Protein AF-Q1CNZ6-F1 (afdb_monomer_lite)

Structure (mmCIF, N/CA/C/O backbone):
data_AF-Q1CNZ6-F1
#
_entry.id   AF-Q1CNZ6-F1
#
loop_
_atom_site.group_PDB
_atom_site.id
_atom_site.type_symbol
_atom_site.label_atom_id
_atom_site.label_alt_id
_atom_site.label_comp_id
_atom_site.label_asym_id
_atom_site.label_entity_id
_atom_site.label_seq_id
_atom_site.pdbx_PDB_ins_code
_atom_site.Cartn_x
_atom_site.Cartn_y
_atom_site.Cartn_z
_atom_site.occupancy
_atom_site.B_iso_or_equiv
_atom_site.auth_seq_id
_atom_site.auth_comp_id
_atom_site.auth_asym_id
_atom_site.auth_atom_id
_atom_site.pdbx_PDB_model_num
ATOM 1 N N . MET A 1 1 ? -67.839 -29.721 41.837 1.00 49.66 1 MET A N 1
ATOM 2 C CA . MET A 1 1 ? -66.401 -29.603 42.187 1.00 49.66 1 MET A CA 1
ATOM 3 C C . MET A 1 1 ? -65.471 -29.417 40.981 1.00 49.66 1 MET A C 1
ATOM 5 O O . MET A 1 1 ? -64.631 -28.532 41.047 1.00 49.66 1 MET A O 1
ATOM 9 N N . ARG A 1 2 ? -65.653 -30.124 39.849 1.00 49.12 2 ARG A N 1
ATOM 10 C CA . ARG A 1 2 ? -64.808 -29.970 38.636 1.00 49.12 2 ARG A CA 1
ATOM 11 C C . ARG A 1 2 ? -64.650 -28.529 38.103 1.00 49.12 2 ARG A C 1
ATOM 13 O O . ARG A 1 2 ? -63.543 -28.135 37.763 1.00 49.12 2 A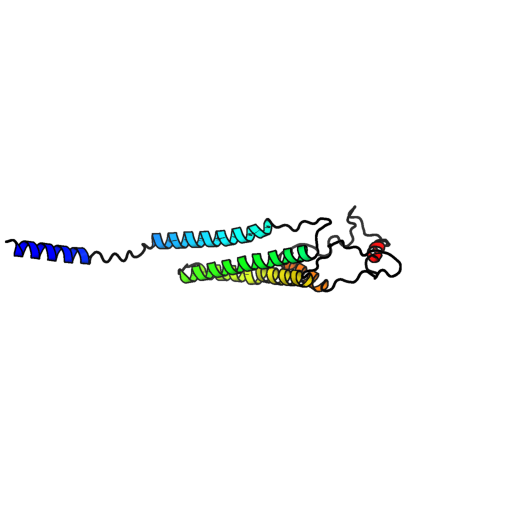RG A O 1
ATOM 20 N N . LYS A 1 3 ? -65.716 -27.715 38.097 1.00 49.66 3 LYS A N 1
ATOM 21 C CA . LYS A 1 3 ? -65.667 -26.326 37.584 1.00 49.66 3 LYS A CA 1
ATOM 22 C C . LYS A 1 3 ? -64.838 -25.356 38.447 1.00 49.66 3 LYS A C 1
ATOM 24 O O . LYS A 1 3 ? -64.278 -24.413 37.908 1.00 49.66 3 LYS A O 1
ATOM 29 N N . ARG A 1 4 ? -64.726 -25.589 39.764 1.00 51.28 4 ARG A N 1
ATOM 30 C CA . ARG A 1 4 ? -63.928 -24.731 40.668 1.00 51.28 4 ARG A CA 1
ATOM 31 C C . ARG A 1 4 ? -62.441 -25.100 40.665 1.00 51.28 4 ARG A C 1
ATOM 33 O O . ARG A 1 4 ? -61.607 -24.212 40.754 1.00 51.28 4 ARG A O 1
ATOM 40 N N . ILE A 1 5 ? -62.120 -26.380 40.462 1.00 57.97 5 ILE A N 1
ATOM 41 C CA . ILE A 1 5 ? -60.737 -26.852 40.270 1.00 57.97 5 ILE A CA 1
ATOM 42 C C . ILE A 1 5 ? -60.172 -26.337 38.935 1.00 57.97 5 ILE A C 1
ATOM 44 O O . ILE A 1 5 ? -59.045 -25.859 38.893 1.00 57.97 5 ILE A O 1
ATOM 48 N N . SER A 1 6 ? -60.982 -26.332 37.868 1.00 54.94 6 SER A N 1
ATOM 49 C CA . SER A 1 6 ? -60.582 -25.788 36.559 1.00 54.94 6 SER A CA 1
ATOM 50 C C . SER A 1 6 ? -60.278 -24.286 36.593 1.00 54.94 6 SER A C 1
ATOM 52 O O . SER A 1 6 ? -59.380 -23.836 35.889 1.00 54.94 6 SER A O 1
ATOM 54 N N . ALA A 1 7 ? -61.009 -23.517 37.407 1.00 56.69 7 ALA A N 1
ATOM 55 C CA . ALA A 1 7 ? -60.776 -22.084 37.562 1.00 56.69 7 ALA A CA 1
ATOM 56 C C . ALA A 1 7 ? -59.478 -21.805 38.336 1.00 56.69 7 ALA A C 1
ATOM 58 O O . ALA A 1 7 ? -58.677 -21.000 37.889 1.00 56.69 7 ALA A O 1
ATOM 59 N N . ILE A 1 8 ? -59.219 -22.528 39.432 1.00 59.69 8 ILE A N 1
ATOM 60 C CA . ILE A 1 8 ? -57.999 -22.358 40.242 1.00 59.69 8 ILE A CA 1
ATOM 61 C C . ILE A 1 8 ? -56.735 -22.722 39.443 1.00 59.69 8 ILE A C 1
ATOM 63 O O . ILE A 1 8 ? -55.728 -22.027 39.544 1.00 59.69 8 ILE A O 1
ATOM 67 N N . ILE A 1 9 ? -56.795 -23.763 38.603 1.00 58.44 9 ILE A N 1
ATOM 68 C CA . ILE A 1 9 ? -55.666 -24.167 37.750 1.00 58.44 9 ILE A CA 1
ATOM 69 C C . ILE A 1 9 ? -55.407 -23.137 36.637 1.00 58.44 9 ILE A C 1
ATOM 71 O O . ILE A 1 9 ? -54.250 -22.834 36.356 1.00 58.44 9 ILE A O 1
ATOM 75 N N . MET A 1 10 ? -56.448 -22.537 36.046 1.00 58.47 10 MET A N 1
ATOM 76 C CA . MET A 1 10 ? -56.261 -21.479 35.043 1.00 58.47 10 MET A CA 1
ATOM 77 C C . MET A 1 10 ? -55.719 -20.174 35.638 1.00 58.47 10 MET A C 1
ATOM 79 O O . MET A 1 10 ? -54.863 -19.543 35.019 1.00 58.47 10 MET A O 1
ATOM 83 N N . THR A 1 11 ? -56.137 -19.790 36.848 1.00 56.75 11 THR A N 1
ATOM 84 C CA . THR A 1 11 ? -55.584 -18.604 37.520 1.00 56.75 11 THR A CA 1
ATOM 85 C C . THR A 1 11 ? -54.121 -18.816 37.925 1.00 56.75 11 THR A C 1
ATOM 87 O O . THR A 1 11 ? -53.316 -17.899 37.798 1.00 56.75 11 THR A O 1
ATOM 90 N N . LEU A 1 12 ? -53.743 -20.032 38.340 1.00 52.66 12 LEU A N 1
ATOM 91 C CA . LEU A 1 12 ? -52.356 -20.370 38.681 1.00 52.66 12 LEU A CA 1
ATOM 92 C C . LEU A 1 12 ? -51.434 -20.369 37.446 1.00 52.66 12 LEU A C 1
ATOM 94 O O . LEU A 1 12 ? -50.304 -19.895 37.528 1.00 52.66 12 LEU A O 1
ATOM 98 N N . PHE A 1 13 ? -51.927 -20.817 36.285 1.00 54.47 13 PHE A N 1
ATOM 99 C CA . PHE A 1 13 ? -51.174 -20.749 35.027 1.00 54.47 13 PHE A CA 1
ATOM 100 C C . PHE A 1 13 ? -51.002 -19.313 34.510 1.00 54.47 13 PHE A C 1
ATOM 102 O O . PHE A 1 13 ? -49.928 -18.980 34.019 1.00 54.47 13 PHE A O 1
ATOM 109 N N . MET A 1 14 ? -51.995 -18.430 34.665 1.00 55.53 14 MET A N 1
ATOM 110 C CA . MET A 1 14 ? -51.839 -17.025 34.254 1.00 55.53 14 MET A CA 1
ATOM 111 C C . MET A 1 14 ? -50.875 -16.229 35.148 1.00 55.53 14 MET A C 1
ATOM 113 O O . MET A 1 14 ? -50.162 -15.365 34.644 1.00 55.53 14 MET A O 1
ATOM 117 N N . VAL A 1 15 ? -50.782 -16.548 36.444 1.00 53.78 15 VAL A N 1
ATOM 118 C CA . VAL A 1 15 ? -49.811 -15.912 37.358 1.00 53.78 15 VAL A CA 1
ATOM 119 C C . VAL A 1 15 ? -48.375 -16.377 37.074 1.00 53.78 15 VAL A C 1
ATOM 121 O O . VAL A 1 15 ? -47.449 -15.575 37.164 1.00 53.78 15 VAL A O 1
ATOM 124 N N . LEU A 1 16 ? -48.177 -17.631 36.650 1.00 50.53 16 LEU A N 1
ATOM 125 C CA . LEU A 1 16 ? -46.853 -18.159 36.289 1.00 50.53 16 LEU A CA 1
ATOM 126 C C . LEU A 1 16 ? -46.341 -17.654 34.928 1.00 50.53 16 LEU A C 1
ATOM 128 O O . LEU A 1 16 ? -45.135 -17.508 34.747 1.00 50.53 16 LEU A O 1
ATOM 132 N N . VAL A 1 17 ? -47.233 -17.320 33.989 1.00 51.41 17 VAL A N 1
ATOM 133 C CA . VAL A 1 17 ? -46.848 -16.719 32.695 1.00 51.41 17 VAL A CA 1
ATOM 134 C C . VAL A 1 17 ? -46.486 -15.232 32.840 1.00 51.41 17 VAL A C 1
ATOM 136 O O . VAL A 1 17 ? -45.753 -14.696 32.012 1.00 51.41 17 VAL A O 1
ATOM 139 N N . SER A 1 18 ? -46.891 -14.575 33.933 1.00 46.00 18 SER A N 1
ATOM 140 C CA . SER A 1 18 ? -46.582 -13.159 34.180 1.00 46.00 18 SER A CA 1
ATOM 141 C C . SER A 1 18 ? -45.165 -12.892 34.719 1.00 46.00 18 SER A C 1
ATOM 143 O O . SER A 1 18 ? -44.785 -11.730 34.831 1.00 46.00 18 SER A O 1
ATOM 145 N N . CYS A 1 19 ? -44.373 -13.936 35.003 1.00 47.78 19 CYS A N 1
ATOM 146 C CA . CYS A 1 19 ? -42.923 -13.836 35.242 1.00 47.78 19 CYS A CA 1
ATOM 147 C C . CYS A 1 19 ? -42.080 -14.376 34.074 1.00 47.78 19 CYS A C 1
ATOM 149 O O . CYS A 1 19 ? -40.856 -14.386 34.164 1.00 47.78 19 CYS A O 1
ATOM 151 N N . ASN A 1 20 ? -42.704 -14.814 32.974 1.00 45.56 20 ASN A N 1
ATOM 152 C CA . ASN A 1 20 ? -41.996 -15.324 31.799 1.00 45.56 20 ASN A CA 1
ATOM 153 C C . ASN A 1 20 ? -42.018 -14.332 30.629 1.00 45.56 20 ASN A C 1
ATOM 155 O O . ASN A 1 20 ? -42.083 -14.727 29.464 1.00 45.56 20 ASN A O 1
ATOM 159 N N . SER A 1 21 ? -41.889 -13.035 30.921 1.00 49.19 21 SER A N 1
ATOM 160 C CA . SER A 1 21 ? -41.330 -12.077 29.966 1.00 49.19 21 SER A CA 1
ATOM 161 C C . SER A 1 21 ? -39.849 -12.411 29.753 1.00 49.19 21 SER A C 1
ATOM 163 O O . SER A 1 21 ? -38.960 -11.670 30.159 1.00 49.19 21 SER A O 1
ATOM 165 N N . GLY A 1 22 ? -39.591 -13.564 29.133 1.00 44.75 22 GLY A N 1
ATOM 166 C CA . GLY A 1 22 ? -38.293 -14.048 28.679 1.00 44.75 22 GLY A CA 1
ATOM 167 C C . GLY A 1 22 ? -37.789 -13.261 27.473 1.00 44.75 22 GLY A C 1
ATOM 168 O O . GLY A 1 22 ? -37.268 -13.840 26.525 1.00 44.75 22 GLY A O 1
ATOM 169 N N . GLY A 1 23 ? -37.922 -11.934 27.509 1.00 44.94 23 GLY A N 1
ATOM 170 C CA . GLY A 1 23 ? -36.911 -11.095 26.899 1.00 44.94 23 GLY A CA 1
ATOM 171 C C . GLY A 1 23 ? -35.672 -11.302 27.750 1.00 44.94 23 GLY A C 1
ATOM 172 O O . GLY A 1 23 ? -35.524 -10.657 28.783 1.00 44.94 23 GLY A O 1
ATOM 173 N N . VAL A 1 24 ? -34.850 -12.286 27.383 1.00 55.62 24 VAL A N 1
ATOM 174 C CA . VAL A 1 24 ? -33.539 -12.485 27.993 1.00 55.62 24 VAL A CA 1
ATOM 175 C C . VAL A 1 24 ? -32.753 -11.226 27.653 1.00 55.62 24 VAL A C 1
ATOM 177 O O . VAL A 1 24 ? -32.177 -11.115 26.575 1.00 55.62 24 VAL A O 1
ATOM 180 N N . ALA A 1 25 ? -32.822 -10.224 28.528 1.00 59.97 25 ALA A N 1
ATOM 181 C CA . ALA A 1 25 ? -31.863 -9.143 28.518 1.00 59.97 25 ALA A CA 1
ATOM 182 C C . ALA A 1 25 ? -30.506 -9.831 28.645 1.00 59.97 25 ALA A C 1
ATOM 184 O O . ALA A 1 25 ? -30.280 -10.554 29.618 1.00 59.97 25 ALA A O 1
ATOM 185 N N . GLU A 1 26 ? -29.668 -9.708 27.615 1.00 64.75 26 GLU A N 1
ATOM 186 C CA . GLU A 1 26 ? -28.312 -10.239 27.675 1.00 64.75 26 GLU A CA 1
ATOM 187 C C . GLU A 1 26 ? -27.666 -9.728 28.954 1.00 64.75 26 GLU A C 1
ATOM 189 O O . GLU A 1 26 ? -27.608 -8.518 29.194 1.00 64.75 26 GLU A O 1
ATOM 194 N N . ASP A 1 27 ? -27.223 -10.664 29.788 1.00 81.44 27 ASP A N 1
ATOM 195 C CA . ASP A 1 27 ? -26.518 -10.320 31.006 1.00 81.44 27 ASP A CA 1
ATOM 196 C C . ASP A 1 27 ? -25.302 -9.444 30.631 1.00 81.44 27 ASP A C 1
ATOM 198 O O . ASP A 1 27 ? -24.598 -9.772 29.663 1.00 81.44 27 ASP A O 1
ATOM 202 N N . PRO A 1 28 ? -25.042 -8.335 31.345 1.00 80.88 28 PRO A N 1
ATOM 203 C CA . PRO A 1 28 ? -23.962 -7.408 31.018 1.00 80.88 28 PRO A CA 1
ATOM 204 C C . PRO A 1 28 ? -22.593 -8.073 30.825 1.00 80.88 28 PRO A C 1
ATOM 206 O O . PRO A 1 28 ? -21.815 -7.617 29.986 1.00 80.88 28 PRO A O 1
ATOM 209 N N . GLN A 1 29 ? -22.305 -9.167 31.539 1.00 82.38 29 GLN A N 1
ATOM 210 C CA . GLN A 1 29 ? -21.066 -9.927 31.385 1.00 82.38 29 GLN A CA 1
ATOM 211 C C . GLN A 1 29 ? -21.030 -10.661 30.040 1.00 82.38 29 GLN A C 1
ATOM 213 O O . GLN A 1 29 ? -20.014 -10.636 29.349 1.00 82.38 29 GLN A O 1
ATOM 218 N N . SER A 1 30 ? -22.144 -11.274 29.631 1.00 84.00 30 SER A N 1
ATOM 219 C CA . SER A 1 30 ? -22.257 -11.937 28.325 1.00 84.00 30 SER A CA 1
ATOM 220 C C . SER A 1 30 ? -22.130 -10.952 27.157 1.00 84.00 30 SER A C 1
ATOM 222 O O . SER A 1 30 ? -21.444 -11.248 26.179 1.00 84.00 30 SER A O 1
ATOM 224 N N . LYS A 1 31 ? -22.709 -9.752 27.292 1.00 83.19 31 LYS A N 1
ATOM 225 C CA . LYS A 1 31 ? -22.588 -8.669 26.309 1.00 83.19 31 LYS A CA 1
ATOM 226 C C . LYS A 1 31 ? -21.150 -8.151 26.216 1.00 83.19 31 LYS A C 1
ATOM 228 O O . LYS A 1 31 ? -20.625 -8.007 25.118 1.00 83.19 31 LYS A O 1
ATOM 233 N N . PHE A 1 32 ? -20.492 -7.938 27.357 1.00 84.06 32 PHE A N 1
ATOM 234 C CA . PHE A 1 32 ? -19.084 -7.537 27.404 1.00 84.06 32 PHE A CA 1
ATOM 235 C C . PHE A 1 32 ? -18.163 -8.571 26.743 1.00 84.06 32 PHE A C 1
ATOM 237 O O . PHE A 1 32 ? -17.302 -8.205 25.946 1.00 84.06 32 PHE A O 1
ATOM 244 N N . LEU A 1 33 ? -18.355 -9.862 27.035 1.00 86.56 33 LEU A N 1
ATOM 245 C CA . LEU A 1 33 ? -17.557 -10.936 26.439 1.00 86.56 33 LEU A CA 1
ATOM 246 C C . LEU A 1 33 ? -17.738 -11.012 24.920 1.00 86.56 33 LEU A C 1
ATOM 248 O O . LEU A 1 33 ? -16.751 -11.196 24.215 1.00 86.56 33 LEU A O 1
ATOM 252 N N . LYS A 1 34 ? -18.963 -10.826 24.412 1.00 87.31 34 LYS A N 1
ATOM 253 C CA . LYS A 1 34 ? -19.224 -10.755 22.966 1.00 87.31 34 LYS A CA 1
ATOM 254 C C . LYS A 1 34 ? -18.494 -9.582 22.317 1.00 87.31 34 LYS A C 1
ATOM 256 O O . LYS A 1 34 ? -17.702 -9.819 21.415 1.00 87.31 34 LYS A O 1
ATOM 261 N N . SER A 1 35 ? -18.642 -8.368 22.853 1.00 85.69 35 SER A N 1
ATOM 262 C CA . SER A 1 35 ? -17.909 -7.188 22.369 1.00 85.69 35 SER A CA 1
ATOM 263 C C . SER A 1 35 ? -16.387 -7.380 22.391 1.00 85.69 35 SER A C 1
ATOM 265 O O . SER A 1 35 ? -15.689 -6.940 21.482 1.00 85.69 35 SER A O 1
ATOM 267 N N . ALA A 1 36 ? -15.844 -8.054 23.410 1.00 86.31 36 ALA A N 1
ATOM 268 C CA . ALA A 1 36 ? -14.414 -8.350 23.480 1.00 86.31 36 ALA A CA 1
ATOM 269 C C . ALA A 1 36 ? -13.966 -9.373 22.419 1.00 86.31 36 ALA A C 1
ATOM 271 O O . ALA A 1 36 ? -12.897 -9.212 21.832 1.00 86.31 36 ALA A O 1
ATOM 272 N N . ILE A 1 37 ? -14.774 -10.408 22.168 1.00 89.19 37 ILE A N 1
ATOM 273 C CA . ILE A 1 37 ? -14.519 -11.410 21.123 1.00 89.19 37 ILE A CA 1
ATOM 274 C C . ILE A 1 37 ? -14.587 -10.764 19.738 1.00 89.19 37 ILE A C 1
ATOM 276 O O . ILE A 1 37 ? -13.682 -10.971 18.933 1.00 89.19 37 ILE A O 1
ATOM 280 N N . ASP A 1 38 ? -15.615 -9.959 19.476 1.00 89.38 38 ASP A N 1
ATOM 281 C CA . ASP A 1 38 ? -15.813 -9.289 18.190 1.00 89.38 38 ASP A CA 1
ATOM 282 C C . ASP A 1 38 ? -14.665 -8.313 17.900 1.00 89.38 38 ASP A C 1
ATOM 284 O O . ASP A 1 38 ? -14.039 -8.397 16.844 1.00 89.38 38 ASP A O 1
ATOM 288 N N . LEU A 1 39 ? -14.275 -7.494 18.885 1.00 89.56 39 LEU A N 1
ATOM 289 C CA . LEU A 1 39 ? -13.114 -6.609 18.766 1.00 89.56 39 LEU A CA 1
ATOM 290 C C . LEU A 1 39 ? -11.805 -7.383 18.533 1.00 89.56 39 LEU A C 1
ATOM 292 O O . LEU A 1 39 ? -10.966 -6.963 17.735 1.00 89.56 39 LEU A O 1
ATOM 296 N N . GLY A 1 40 ? -11.619 -8.515 19.220 1.00 87.94 40 GLY A N 1
ATOM 297 C CA . GLY A 1 40 ? -10.461 -9.388 19.024 1.00 87.94 40 GLY A CA 1
ATOM 298 C C . GLY A 1 40 ? -10.403 -9.981 17.614 1.00 87.94 40 GLY A C 1
ATOM 299 O O . GLY A 1 40 ? -9.337 -10.001 16.995 1.00 87.94 40 GLY A O 1
ATOM 300 N N . ASN A 1 41 ? -11.550 -10.405 17.081 1.00 89.88 41 ASN A N 1
ATOM 301 C CA . ASN A 1 41 ? -11.672 -10.916 15.718 1.00 89.88 41 ASN A CA 1
ATOM 302 C C . ASN A 1 41 ? -11.395 -9.824 14.680 1.00 89.88 41 ASN A C 1
ATOM 304 O O . ASN A 1 41 ? -10.645 -10.058 13.732 1.00 89.88 41 ASN A O 1
ATOM 308 N N . ASP A 1 42 ? -11.938 -8.620 14.865 1.00 89.00 42 ASP A N 1
ATOM 309 C CA . ASP A 1 42 ? -11.687 -7.501 13.958 1.00 89.00 42 ASP A CA 1
ATOM 310 C C . ASP A 1 42 ? -10.210 -7.094 13.948 1.00 89.00 42 ASP A C 1
ATOM 312 O O . ASP A 1 42 ? -9.627 -6.886 12.881 1.00 89.00 42 ASP A O 1
ATOM 316 N N . PHE A 1 43 ? -9.564 -7.056 15.115 1.00 88.25 43 PHE A N 1
ATOM 317 C CA . PHE A 1 43 ? -8.129 -6.797 15.201 1.00 88.25 43 PHE A CA 1
ATOM 318 C C . PHE A 1 43 ? -7.299 -7.881 14.493 1.00 88.25 43 PHE A C 1
ATOM 320 O O . PHE A 1 43 ? -6.371 -7.568 13.744 1.00 88.25 43 PHE A O 1
ATOM 327 N N . LEU A 1 44 ? -7.650 -9.158 14.663 1.00 91.12 44 LEU A N 1
ATOM 328 C CA . LEU A 1 44 ? -6.993 -10.259 13.955 1.00 91.12 44 LEU A CA 1
ATOM 329 C C . LEU A 1 44 ? -7.178 -10.141 12.434 1.00 91.12 44 LEU A C 1
ATOM 331 O O . LEU A 1 44 ? -6.235 -10.373 11.675 1.00 91.12 44 LEU A O 1
ATOM 335 N N . ASN A 1 45 ? -8.355 -9.713 11.976 1.00 88.44 45 ASN A N 1
ATOM 336 C CA . ASN A 1 45 ? -8.643 -9.468 10.560 1.00 88.44 45 ASN A CA 1
ATOM 337 C C . ASN A 1 45 ? -7.821 -8.310 9.967 1.00 88.44 45 ASN A C 1
ATOM 339 O O . ASN A 1 45 ? -7.527 -8.317 8.768 1.00 88.44 45 ASN A O 1
ATOM 343 N N . VAL A 1 46 ? -7.451 -7.312 10.778 1.00 89.38 46 VAL A N 1
ATOM 344 C CA . VAL A 1 46 ? -6.496 -6.259 10.393 1.00 89.38 46 VAL A CA 1
ATOM 345 C C . VAL A 1 46 ? -5.090 -6.849 10.264 1.00 89.38 46 VAL A C 1
ATOM 347 O O . VAL A 1 46 ? -4.440 -6.663 9.237 1.00 89.38 46 VAL A O 1
ATOM 350 N N . PHE A 1 47 ? -4.634 -7.600 11.271 1.00 86.88 47 PHE A N 1
ATOM 351 C CA . PHE A 1 47 ? -3.273 -8.143 11.305 1.00 86.88 47 PHE A CA 1
ATOM 352 C C . PHE A 1 47 ? -3.009 -9.165 10.191 1.00 86.88 47 PHE A C 1
ATOM 354 O O . PHE A 1 47 ? -1.963 -9.131 9.550 1.00 86.88 47 PHE A O 1
ATOM 361 N N . THR A 1 48 ? -3.973 -10.045 9.920 1.00 86.88 48 THR A N 1
ATOM 362 C CA . THR A 1 48 ? -3.905 -11.013 8.811 1.00 86.88 48 THR A CA 1
ATOM 363 C C . THR A 1 48 ? -3.828 -10.313 7.455 1.00 86.88 48 THR A C 1
ATOM 365 O O . THR A 1 48 ? -2.948 -10.630 6.662 1.00 86.88 48 THR A O 1
ATOM 368 N N . SER A 1 49 ? -4.659 -9.288 7.232 1.00 81.81 49 SER A N 1
ATOM 369 C CA . SER A 1 49 ? -4.613 -8.454 6.020 1.00 81.81 49 SER A CA 1
ATOM 370 C C . SER A 1 49 ? -3.244 -7.819 5.800 1.00 81.81 49 SER A C 1
ATOM 372 O O . SER A 1 49 ? -2.755 -7.769 4.678 1.00 81.81 49 SER A O 1
ATOM 374 N N . PHE A 1 50 ? -2.632 -7.314 6.871 1.00 80.25 50 PHE A N 1
ATOM 375 C CA . PHE A 1 50 ? -1.308 -6.711 6.806 1.00 80.25 50 PHE A CA 1
ATOM 376 C C . PHE A 1 50 ? -0.217 -7.764 6.547 1.00 80.25 50 PHE A C 1
ATOM 378 O O . PHE A 1 50 ? 0.699 -7.532 5.758 1.00 80.25 50 PHE A O 1
ATOM 385 N N . GLY A 1 51 ? -0.336 -8.947 7.162 1.00 81.06 51 GLY A N 1
ATOM 386 C CA . GLY A 1 51 ? 0.574 -10.076 6.954 1.00 81.06 51 GLY A CA 1
ATOM 387 C C . GLY A 1 51 ? 0.635 -10.561 5.502 1.00 81.06 51 GLY A C 1
ATOM 388 O O . GLY A 1 51 ? 1.711 -10.931 5.028 1.00 81.06 51 GLY A O 1
ATOM 389 N N . ASP A 1 52 ? -0.474 -10.473 4.763 1.00 77.81 52 ASP A N 1
ATOM 390 C CA . ASP A 1 52 ? -0.515 -10.824 3.340 1.00 77.81 52 ASP A CA 1
ATOM 391 C C . ASP A 1 52 ? 0.441 -9.967 2.488 1.00 77.81 52 ASP A C 1
ATOM 393 O O . ASP A 1 52 ? 0.971 -10.472 1.499 1.00 77.81 52 ASP A O 1
ATOM 397 N N . ILE A 1 53 ? 0.736 -8.717 2.878 1.00 74.25 53 ILE A N 1
ATOM 398 C CA . ILE A 1 53 ? 1.725 -7.863 2.186 1.00 74.25 53 ILE A CA 1
ATOM 399 C C . ILE A 1 53 ? 3.138 -8.408 2.385 1.00 74.25 53 ILE A C 1
ATOM 401 O O . ILE A 1 53 ? 3.897 -8.525 1.429 1.00 74.25 53 ILE A O 1
ATOM 405 N N . VAL A 1 54 ? 3.490 -8.774 3.621 1.00 70.38 54 VAL A N 1
ATOM 406 C CA . VAL A 1 54 ? 4.845 -9.232 3.975 1.00 70.38 54 VAL A CA 1
ATOM 407 C C . VAL A 1 54 ? 5.211 -10.523 3.236 1.00 70.38 54 VAL A C 1
ATOM 409 O O . VAL A 1 54 ? 6.378 -10.754 2.931 1.00 70.38 54 VAL A O 1
ATOM 412 N N . SER A 1 55 ? 4.218 -11.352 2.905 1.00 72.06 55 SER A N 1
ATOM 413 C CA . SER A 1 55 ? 4.435 -12.575 2.122 1.00 72.06 55 SER A CA 1
ATOM 414 C C . SER A 1 55 ? 4.622 -12.336 0.617 1.00 72.06 55 SER A C 1
ATOM 416 O O . SER A 1 55 ? 5.176 -13.193 -0.073 1.00 72.06 55 SER A O 1
ATOM 418 N N . LYS A 1 56 ? 4.197 -11.180 0.096 1.00 74.44 56 LYS A N 1
ATOM 419 C CA . LYS A 1 56 ? 4.262 -10.835 -1.327 1.00 74.44 56 LYS A CA 1
ATOM 420 C C . LYS A 1 56 ? 5.476 -9.952 -1.587 1.00 74.44 56 LYS A C 1
ATOM 422 O O . LYS A 1 56 ? 5.363 -8.737 -1.675 1.00 74.44 56 LYS A O 1
ATOM 427 N N . VAL A 1 57 ? 6.649 -10.566 -1.715 1.00 79.81 57 VAL A N 1
ATOM 428 C CA . VAL A 1 57 ? 7.873 -9.866 -2.139 1.00 79.81 57 VAL A CA 1
ATOM 429 C C . VAL A 1 57 ? 7.946 -9.848 -3.665 1.00 79.81 57 VAL A C 1
ATOM 431 O O . VAL A 1 57 ? 7.757 -10.882 -4.306 1.00 79.81 57 VAL A O 1
ATOM 434 N N . LEU A 1 58 ? 8.249 -8.686 -4.251 1.00 81.19 58 LEU A N 1
ATOM 435 C CA . LEU A 1 58 ? 8.524 -8.579 -5.683 1.00 81.19 58 LEU A CA 1
ATOM 436 C C . LEU A 1 58 ? 9.823 -9.326 -6.020 1.00 81.19 58 LEU A C 1
ATOM 438 O O . LEU A 1 58 ? 10.916 -8.899 -5.649 1.00 81.19 58 LEU A O 1
ATOM 442 N N . GLY A 1 59 ? 9.694 -10.455 -6.714 1.00 82.88 59 GLY A N 1
ATOM 443 C CA . GLY A 1 59 ? 10.821 -11.220 -7.241 1.00 82.88 59 GLY A CA 1
ATOM 444 C C . GLY A 1 59 ? 11.184 -10.779 -8.657 1.00 82.88 59 GLY A C 1
ATOM 445 O O . GLY A 1 59 ? 10.304 -10.598 -9.497 1.00 82.88 59 GLY A O 1
ATOM 446 N N . PHE A 1 60 ? 12.482 -10.651 -8.938 1.00 87.62 60 PHE A N 1
ATOM 447 C CA . PHE A 1 60 ? 12.983 -10.347 -10.280 1.00 87.62 60 PHE A CA 1
ATOM 448 C C . PHE A 1 60 ? 13.548 -11.593 -10.968 1.00 87.62 60 PHE A C 1
ATOM 450 O O . PHE A 1 60 ? 14.262 -12.393 -10.363 1.00 87.62 60 PHE A O 1
ATOM 457 N N . SER A 1 61 ? 13.250 -11.722 -12.257 1.00 86.38 61 SER A N 1
ATOM 458 C CA . SER A 1 61 ? 13.786 -12.716 -13.187 1.00 86.38 61 SER A CA 1
ATOM 459 C C . SER A 1 61 ? 13.984 -12.074 -14.567 1.00 86.38 61 SER A C 1
ATOM 461 O O . SER A 1 61 ? 13.632 -10.911 -14.766 1.00 86.38 61 SER A O 1
ATOM 463 N N . THR A 1 62 ? 14.518 -12.822 -15.535 1.00 84.19 62 THR A N 1
ATOM 464 C CA . THR A 1 62 ? 14.653 -12.342 -16.925 1.00 84.19 62 THR A CA 1
ATOM 465 C C . THR A 1 62 ? 13.309 -12.069 -17.595 1.00 84.19 62 THR A C 1
ATOM 467 O O . THR A 1 62 ? 13.236 -11.236 -18.491 1.00 84.19 62 THR A O 1
ATOM 470 N N . GLU A 1 63 ? 12.248 -12.728 -17.128 1.00 87.12 63 GLU A N 1
ATOM 471 C CA . GLU A 1 63 ? 10.901 -12.631 -17.696 1.00 87.12 63 GLU A CA 1
ATOM 472 C C . GLU A 1 63 ? 10.032 -11.578 -16.998 1.00 87.12 63 GLU A C 1
ATOM 474 O O . GLU A 1 63 ? 8.887 -11.368 -17.397 1.00 87.12 63 GLU A O 1
ATOM 479 N N . THR A 1 64 ? 10.541 -10.931 -15.943 1.00 93.19 64 THR A N 1
ATOM 480 C CA . THR A 1 64 ? 9.755 -9.959 -15.177 1.00 93.19 64 THR A CA 1
ATOM 481 C C . THR A 1 64 ? 9.444 -8.739 -16.037 1.00 93.19 64 THR A C 1
ATOM 483 O O . THR A 1 64 ? 10.345 -8.069 -16.557 1.00 93.19 64 THR A O 1
ATOM 486 N N . LYS A 1 65 ? 8.153 -8.431 -16.151 1.00 93.69 65 LYS A N 1
ATOM 487 C CA . LYS A 1 65 ? 7.633 -7.307 -16.926 1.00 93.69 65 LYS A CA 1
ATOM 488 C C . LYS A 1 65 ? 7.557 -6.051 -16.077 1.00 93.69 65 LYS A C 1
ATOM 490 O O . LYS A 1 65 ? 7.437 -6.113 -14.854 1.00 93.69 65 LYS A O 1
ATOM 495 N N . LYS A 1 66 ? 7.549 -4.892 -16.731 1.00 92.25 66 LYS A N 1
ATOM 496 C CA . LYS A 1 66 ? 7.273 -3.613 -16.063 1.00 92.25 66 LYS A CA 1
ATOM 497 C C . LYS A 1 66 ? 5.900 -3.650 -15.380 1.00 92.25 66 LYS A C 1
ATOM 499 O O . LYS A 1 66 ? 5.805 -3.291 -14.213 1.00 92.25 66 LYS A O 1
ATOM 504 N N . SER A 1 67 ? 4.880 -4.204 -16.035 1.00 93.69 67 SER A N 1
ATOM 505 C CA . SER A 1 67 ? 3.533 -4.386 -15.478 1.00 93.69 67 SER A CA 1
ATOM 506 C C . SER A 1 67 ? 3.506 -5.198 -14.180 1.00 93.69 67 SER A C 1
ATOM 508 O O . SER A 1 67 ? 2.651 -4.951 -13.337 1.00 93.69 67 SER A O 1
ATOM 510 N N . ASP A 1 68 ? 4.439 -6.137 -13.979 1.00 94.12 68 ASP A N 1
ATOM 511 C CA . ASP A 1 68 ? 4.522 -6.906 -12.728 1.00 94.12 68 ASP A CA 1
ATOM 512 C C . ASP A 1 68 ? 4.950 -6.004 -11.556 1.00 94.12 68 ASP A C 1
ATOM 514 O O . ASP A 1 68 ? 4.470 -6.159 -10.432 1.00 94.12 68 ASP A O 1
ATOM 518 N N . VAL A 1 69 ? 5.800 -5.006 -11.825 1.00 93.44 69 VAL A N 1
ATOM 519 C CA . VAL A 1 69 ? 6.181 -3.966 -10.854 1.00 93.44 69 VAL A CA 1
ATOM 520 C C . VAL A 1 69 ? 4.997 -3.041 -10.564 1.00 93.44 69 VAL A C 1
ATOM 522 O O . VAL A 1 69 ? 4.733 -2.728 -9.404 1.00 93.44 69 VAL A O 1
ATOM 525 N N . GLY A 1 70 ? 4.245 -2.645 -11.595 1.00 94.44 70 GLY A N 1
ATOM 526 C CA . GLY A 1 70 ? 3.017 -1.859 -11.433 1.00 94.44 70 GLY A CA 1
ATOM 527 C C . GLY A 1 70 ? 1.978 -2.593 -10.579 1.00 94.44 70 GLY A C 1
ATOM 528 O O . GLY A 1 70 ? 1.454 -2.038 -9.612 1.00 94.44 70 GLY A O 1
ATOM 529 N N . ALA A 1 71 ? 1.754 -3.880 -10.859 1.00 93.69 71 ALA A N 1
ATOM 530 C CA . ALA A 1 71 ? 0.853 -4.746 -10.099 1.00 93.69 71 ALA A CA 1
ATOM 531 C C . ALA A 1 71 ? 1.295 -4.932 -8.638 1.00 93.69 71 ALA A C 1
ATOM 533 O O . ALA A 1 71 ? 0.454 -5.028 -7.740 1.00 93.69 71 ALA A O 1
ATOM 534 N N . TYR A 1 72 ? 2.604 -4.951 -8.376 1.00 93.44 72 TYR A N 1
ATOM 535 C CA . TYR A 1 72 ? 3.136 -4.989 -7.017 1.00 93.44 72 TYR A CA 1
ATOM 536 C C . TYR A 1 72 ? 2.765 -3.732 -6.221 1.00 93.44 72 TYR A C 1
ATOM 538 O O . TYR A 1 72 ? 2.200 -3.848 -5.132 1.00 93.44 72 TYR A O 1
ATOM 546 N N . PHE A 1 73 ? 2.995 -2.538 -6.776 1.00 94.81 73 PHE A N 1
ATOM 547 C CA . PHE A 1 73 ? 2.578 -1.295 -6.121 1.00 94.81 73 PHE A CA 1
ATOM 548 C C . PHE A 1 73 ? 1.057 -1.213 -5.962 1.00 94.81 73 PHE A C 1
ATOM 550 O O . PHE A 1 73 ? 0.580 -0.845 -4.890 1.00 94.81 73 PHE A O 1
ATOM 557 N N . LYS A 1 74 ? 0.286 -1.667 -6.957 1.00 95.00 74 LYS A N 1
ATOM 558 C CA . LYS A 1 74 ? -1.174 -1.747 -6.833 1.00 95.00 74 LYS A CA 1
ATOM 559 C C . LYS A 1 74 ? -1.609 -2.663 -5.685 1.00 95.00 74 LYS A C 1
ATOM 561 O O . LYS A 1 74 ? -2.478 -2.312 -4.896 1.00 95.00 74 LYS A O 1
ATOM 566 N N . THR A 1 75 ? -0.945 -3.808 -5.531 1.00 93.38 75 THR A N 1
ATOM 567 C CA . THR A 1 75 ? -1.200 -4.736 -4.420 1.00 93.38 75 THR A CA 1
ATOM 568 C C . THR A 1 75 ? -0.906 -4.094 -3.061 1.00 93.38 75 THR A C 1
ATOM 570 O O . THR A 1 75 ? -1.658 -4.315 -2.108 1.00 93.38 75 THR A O 1
ATOM 573 N N . ILE A 1 76 ? 0.160 -3.290 -2.957 1.00 92.62 76 ILE A N 1
ATOM 574 C CA . ILE A 1 76 ? 0.447 -2.500 -1.750 1.00 92.62 76 ILE A CA 1
ATOM 575 C C . ILE A 1 76 ? -0.699 -1.520 -1.484 1.00 92.62 76 ILE A C 1
ATOM 577 O O . ILE A 1 76 ? -1.240 -1.530 -0.378 1.00 92.62 76 ILE A O 1
ATOM 581 N N . GLN A 1 77 ? -1.099 -0.727 -2.486 1.00 94.94 77 GLN A N 1
ATOM 582 C CA . GLN A 1 77 ? -2.201 0.235 -2.375 1.00 94.94 77 GLN A CA 1
ATOM 583 C C . GLN A 1 77 ? -3.470 -0.444 -1.840 1.00 94.94 77 GLN A C 1
ATOM 585 O O . GLN A 1 77 ? -3.984 -0.053 -0.792 1.00 94.94 77 GLN A O 1
ATOM 590 N N . ASP A 1 78 ? -3.935 -1.498 -2.514 1.00 94.00 78 ASP A N 1
ATOM 591 C CA . ASP A 1 78 ? -5.193 -2.176 -2.193 1.00 94.00 78 ASP A CA 1
ATOM 592 C C . ASP A 1 78 ? -5.175 -2.776 -0.781 1.00 94.00 78 ASP A C 1
ATOM 594 O O . ASP A 1 78 ? -6.156 -2.705 -0.035 1.00 94.00 78 ASP A O 1
ATOM 598 N N . THR A 1 79 ? -4.041 -3.347 -0.371 1.00 91.81 79 THR A N 1
ATOM 599 C CA . THR A 1 79 ? -3.950 -4.006 0.936 1.00 91.81 79 THR A CA 1
ATOM 600 C C . THR A 1 79 ? -3.866 -2.999 2.085 1.00 91.81 79 THR A C 1
ATOM 602 O O . THR A 1 79 ? -4.478 -3.199 3.143 1.00 91.81 79 THR A O 1
ATOM 605 N N . ILE A 1 80 ? -3.145 -1.891 1.893 1.00 93.50 80 ILE A N 1
ATOM 606 C CA . ILE A 1 80 ? -3.072 -0.813 2.885 1.00 93.50 80 ILE A CA 1
ATOM 607 C C . ILE A 1 80 ? -4.415 -0.077 2.977 1.00 93.50 80 ILE A C 1
ATOM 609 O O . ILE A 1 80 ? -4.870 0.199 4.089 1.00 93.50 80 ILE A O 1
ATOM 613 N N . GLN A 1 81 ? -5.107 0.133 1.854 1.00 95.19 81 GLN A N 1
ATOM 614 C CA . GLN A 1 81 ? -6.476 0.653 1.837 1.00 95.19 81 GLN A CA 1
ATOM 615 C C . GLN A 1 81 ? -7.429 -0.264 2.621 1.00 95.19 81 GLN A C 1
ATOM 617 O O . GLN A 1 81 ? -8.130 0.196 3.521 1.00 95.19 81 GLN A O 1
ATOM 622 N N . GLY A 1 82 ? -7.381 -1.580 2.388 1.00 93.19 82 GLY A N 1
ATOM 623 C CA . GLY A 1 82 ? -8.181 -2.539 3.156 1.00 93.19 82 GLY A CA 1
ATOM 624 C C . GLY A 1 82 ? -7.873 -2.527 4.662 1.00 93.19 82 GLY A C 1
ATOM 625 O O . GLY A 1 82 ? -8.773 -2.694 5.487 1.00 93.19 82 GLY A O 1
ATOM 626 N N . THR A 1 83 ? -6.615 -2.288 5.041 1.00 92.94 83 THR A N 1
ATOM 627 C CA . THR A 1 83 ? -6.199 -2.120 6.445 1.00 92.94 83 THR A CA 1
ATOM 628 C C . THR A 1 83 ? -6.799 -0.846 7.048 1.00 92.94 83 THR A C 1
ATOM 630 O O . THR A 1 83 ? -7.384 -0.900 8.132 1.00 92.94 83 THR A O 1
ATOM 633 N N . LYS A 1 84 ? -6.712 0.283 6.333 1.00 94.69 84 LYS A N 1
ATOM 634 C CA . LYS A 1 84 ? -7.323 1.568 6.713 1.00 94.69 84 LYS A CA 1
ATOM 635 C C . LYS A 1 84 ? -8.830 1.427 6.935 1.00 94.69 84 LYS A C 1
ATOM 637 O O . LYS A 1 84 ? -9.341 1.857 7.970 1.00 94.69 84 LYS A O 1
ATOM 642 N N . ASP A 1 85 ? -9.534 0.777 6.014 1.00 95.62 85 ASP A N 1
ATOM 643 C CA . ASP A 1 85 ? -10.987 0.605 6.095 1.00 95.62 85 ASP A CA 1
ATOM 644 C C . ASP A 1 85 ? -11.399 -0.249 7.301 1.00 95.62 85 ASP A C 1
ATOM 646 O O . ASP A 1 85 ? -12.317 0.113 8.043 1.00 95.62 85 ASP A O 1
ATOM 650 N N . LYS A 1 86 ? -10.677 -1.345 7.565 1.00 94.44 86 LYS A N 1
ATOM 651 C CA . LYS A 1 86 ? -10.918 -2.199 8.740 1.00 94.44 86 LYS A CA 1
ATOM 652 C C . LYS A 1 86 ? -10.644 -1.468 10.059 1.00 94.44 86 LYS A C 1
ATOM 654 O O . LYS A 1 86 ? -11.420 -1.614 10.999 1.00 94.44 86 LYS A O 1
ATOM 659 N N . LEU A 1 87 ? -9.594 -0.648 10.135 1.00 95.69 87 LEU A N 1
ATOM 660 C CA . LEU A 1 87 ? -9.311 0.170 11.323 1.00 95.69 87 LEU A CA 1
ATOM 661 C C . LEU A 1 87 ? -10.419 1.202 11.588 1.00 95.69 87 LEU A C 1
ATOM 663 O O . LEU A 1 87 ? -10.867 1.347 12.726 1.00 95.69 87 LEU A O 1
ATOM 667 N N . ASN A 1 88 ? -10.913 1.878 10.546 1.00 96.25 88 ASN A N 1
ATOM 668 C CA . ASN A 1 88 ? -12.051 2.797 10.666 1.00 96.25 88 ASN A CA 1
ATOM 669 C C . ASN A 1 88 ? -13.336 2.077 11.100 1.00 96.25 88 ASN A C 1
ATOM 671 O O . ASN A 1 88 ? -14.118 2.611 11.896 1.00 96.25 88 ASN A O 1
ATOM 675 N N . LYS A 1 89 ? -13.541 0.847 10.618 1.00 95.12 89 LYS A N 1
ATOM 676 C CA . LYS A 1 89 ? -14.653 0.000 11.051 1.00 95.12 89 LYS A CA 1
ATOM 677 C C . LYS A 1 89 ? -14.562 -0.330 12.543 1.00 95.12 89 LYS A C 1
ATOM 679 O O . LYS A 1 89 ? -15.535 -0.082 13.248 1.00 95.12 89 LYS A O 1
ATOM 684 N N . ILE A 1 90 ? -13.398 -0.763 13.037 1.00 93.69 90 ILE A N 1
ATOM 685 C CA . ILE A 1 90 ? -13.174 -1.030 14.471 1.00 93.69 90 ILE A CA 1
ATOM 686 C C . ILE A 1 90 ? -13.565 0.180 15.323 1.00 93.69 90 ILE A C 1
ATOM 688 O O . ILE A 1 90 ? -14.307 0.048 16.293 1.00 93.69 90 ILE A O 1
ATOM 692 N N . VAL A 1 91 ? -13.109 1.380 14.950 1.00 95.75 91 VAL A N 1
ATOM 693 C CA . VAL A 1 91 ? -13.455 2.618 15.670 1.00 95.75 91 VAL A CA 1
ATOM 694 C C . VAL A 1 91 ? -14.966 2.858 15.670 1.00 95.75 91 VAL A C 1
ATOM 696 O O . VAL A 1 91 ? -15.544 3.212 16.701 1.00 95.75 91 VAL A O 1
ATOM 699 N N . THR A 1 92 ? -15.616 2.660 14.524 1.00 95.94 92 THR A N 1
ATOM 700 C CA . THR A 1 92 ? -17.069 2.821 14.381 1.00 95.94 92 THR A CA 1
ATOM 701 C C . THR A 1 92 ? -17.833 1.839 15.270 1.00 95.94 92 THR A C 1
ATOM 703 O O . THR A 1 92 ? -18.750 2.245 15.987 1.00 95.94 92 THR A O 1
ATOM 706 N N . ASP A 1 93 ? -17.427 0.571 15.282 1.00 92.44 93 ASP A N 1
ATOM 707 C CA . ASP A 1 93 ? -18.048 -0.475 16.092 1.00 92.44 93 ASP A CA 1
ATOM 708 C C . ASP A 1 93 ? -17.828 -0.243 17.594 1.00 92.44 93 ASP A C 1
ATOM 710 O O . ASP A 1 93 ? -18.781 -0.298 18.372 1.00 92.44 93 ASP A O 1
ATOM 714 N N . MET A 1 94 ? -16.628 0.181 18.002 1.00 92.69 94 MET A N 1
ATOM 715 C CA . MET A 1 94 ? -16.351 0.587 19.384 1.00 92.69 94 MET A CA 1
ATOM 716 C C . MET A 1 94 ? -17.264 1.725 19.858 1.00 92.69 94 MET A C 1
ATOM 718 O O . MET A 1 94 ? -17.765 1.683 20.984 1.00 92.69 94 MET A O 1
ATOM 722 N N . LYS A 1 95 ? -17.503 2.742 19.017 1.00 93.75 95 LYS A N 1
ATOM 723 C CA . LYS A 1 95 ? -18.428 3.843 19.338 1.00 93.75 95 LYS A CA 1
ATOM 724 C C . LYS A 1 95 ? -19.865 3.345 19.470 1.00 93.75 95 LYS A C 1
ATOM 726 O O . LYS A 1 95 ? -20.542 3.694 20.435 1.00 93.75 95 LYS A O 1
ATOM 731 N N . ARG A 1 96 ? -20.315 2.517 18.523 1.00 91.88 96 ARG A N 1
ATOM 732 C CA . ARG A 1 96 ? -21.658 1.913 18.508 1.00 91.88 96 ARG A CA 1
ATOM 733 C C . ARG A 1 96 ? -21.924 1.084 19.764 1.00 91.88 96 ARG A C 1
ATOM 735 O O . ARG A 1 96 ? -23.038 1.094 20.281 1.00 91.88 96 ARG A O 1
ATOM 742 N N . GLU A 1 97 ? -20.908 0.392 20.265 1.00 88.69 97 GLU A N 1
ATOM 743 C CA . GLU A 1 97 ? -21.007 -0.482 21.436 1.00 88.69 97 GLU A CA 1
ATOM 744 C C . GLU A 1 97 ? -20.780 0.242 22.770 1.00 88.69 97 GLU A C 1
ATOM 746 O O . GLU A 1 97 ? -20.907 -0.368 23.832 1.00 88.69 97 GLU A O 1
ATOM 751 N N . GLY A 1 98 ? -20.503 1.550 22.740 1.00 88.31 98 GLY A N 1
ATOM 752 C CA . GLY A 1 98 ? -20.279 2.349 23.944 1.00 88.31 98 GLY A CA 1
ATOM 753 C C . GLY A 1 98 ? -18.965 2.014 24.648 1.00 88.31 98 GLY A C 1
ATOM 754 O O . GLY A 1 98 ? -18.875 2.125 25.871 1.00 88.31 98 GLY A O 1
ATOM 755 N N . ASN A 1 99 ? -17.947 1.582 23.897 1.00 88.38 99 ASN A N 1
ATOM 756 C CA . ASN A 1 99 ? -16.643 1.262 24.457 1.00 88.38 99 ASN A CA 1
ATOM 757 C C . ASN A 1 99 ? -15.991 2.536 25.040 1.00 88.38 99 ASN A C 1
ATOM 759 O O . ASN A 1 99 ? -15.809 3.513 24.305 1.00 88.38 99 ASN A O 1
ATOM 763 N N . PRO A 1 100 ? -15.584 2.546 26.324 1.00 91.19 100 PRO A N 1
ATOM 764 C CA . PRO A 1 100 ? -15.024 3.736 26.971 1.00 91.19 100 PRO A CA 1
ATOM 765 C C . PRO A 1 100 ? -13.706 4.211 26.339 1.00 91.19 100 PRO A C 1
ATOM 767 O O . PRO A 1 100 ? -13.350 5.378 26.471 1.00 91.19 100 PRO A O 1
ATOM 770 N N . ASN A 1 101 ? -13.000 3.335 25.618 1.00 91.88 101 ASN A N 1
ATOM 771 C CA . ASN A 1 101 ? -11.740 3.655 24.951 1.00 91.88 101 ASN A CA 1
ATOM 772 C C . ASN A 1 101 ? -11.919 4.138 23.502 1.00 91.88 101 ASN A C 1
ATOM 774 O O . ASN A 1 101 ? -10.929 4.500 22.870 1.00 91.88 101 ASN A O 1
ATOM 778 N N . ALA A 1 102 ? -13.146 4.182 22.965 1.00 94.00 102 ALA A N 1
ATOM 779 C CA . ALA A 1 102 ? -13.393 4.481 21.551 1.00 94.00 102 ALA A CA 1
ATOM 780 C C . ALA A 1 102 ? -12.763 5.807 21.082 1.00 94.00 102 ALA A C 1
ATOM 782 O O . ALA A 1 102 ? -12.207 5.866 19.990 1.00 94.00 102 ALA A O 1
ATOM 783 N N . SER A 1 103 ? -12.794 6.854 21.914 1.00 95.56 103 SER A N 1
ATOM 784 C CA . SER A 1 103 ? -12.209 8.165 21.581 1.00 95.56 103 SER A CA 1
ATOM 785 C C . SER A 1 103 ? -10.675 8.140 21.521 1.00 95.56 103 SER A C 1
ATOM 787 O O . SER A 1 103 ? -10.070 8.725 20.617 1.00 95.56 103 SER A O 1
ATOM 789 N N . ALA A 1 104 ? -10.033 7.426 22.450 1.00 95.81 104 ALA A N 1
ATOM 790 C CA . ALA A 1 104 ? -8.583 7.256 22.438 1.00 95.81 104 ALA A CA 1
ATOM 791 C C . ALA A 1 104 ? -8.145 6.414 21.229 1.00 95.81 104 ALA A C 1
ATOM 793 O O . ALA A 1 104 ? -7.202 6.782 20.527 1.00 95.81 104 ALA A O 1
ATOM 794 N N . THR A 1 105 ? -8.872 5.329 20.940 1.00 94.81 105 THR A N 1
ATOM 795 C CA . THR A 1 105 ? -8.615 4.482 19.770 1.00 94.81 105 THR A CA 1
ATOM 796 C C . THR A 1 105 ? -8.815 5.243 18.466 1.00 94.81 105 THR A C 1
ATOM 798 O O . THR A 1 105 ? -7.958 5.159 17.595 1.00 94.81 105 THR A O 1
ATOM 801 N N . GLU A 1 106 ? -9.879 6.039 18.338 1.00 97.00 106 GLU A N 1
ATOM 802 C CA . GLU A 1 106 ? -10.093 6.912 17.179 1.00 97.00 106 GLU A CA 1
ATOM 803 C C . GLU A 1 106 ? -8.903 7.841 16.942 1.00 97.00 106 GLU A C 1
ATOM 805 O O . GLU A 1 106 ? -8.414 7.944 15.821 1.00 97.00 106 GLU A O 1
ATOM 810 N N . THR A 1 107 ? -8.407 8.485 17.998 1.00 98.12 107 THR A N 1
ATOM 811 C CA . THR A 1 107 ? -7.270 9.408 17.899 1.00 98.12 107 THR A CA 1
ATOM 812 C C . THR A 1 107 ? -6.012 8.688 17.413 1.00 98.12 107 THR A C 1
ATOM 814 O O . THR A 1 107 ? -5.312 9.189 16.531 1.00 98.12 107 THR A O 1
ATOM 817 N N . ALA A 1 108 ? -5.733 7.496 17.945 1.00 97.38 108 ALA A N 1
ATOM 818 C CA . ALA A 1 108 ? -4.590 6.689 17.530 1.00 97.38 108 ALA A CA 1
ATOM 819 C C . ALA A 1 108 ? -4.728 6.194 16.080 1.00 97.38 108 ALA A C 1
ATOM 821 O O . ALA A 1 108 ? -3.785 6.313 15.298 1.00 97.38 108 ALA A O 1
ATOM 822 N N . VAL A 1 109 ? -5.910 5.696 15.702 1.00 96.75 109 VAL A N 1
ATOM 823 C CA . VAL A 1 109 ? -6.211 5.220 14.344 1.00 96.75 109 VAL A CA 1
ATOM 824 C C . VAL A 1 109 ? -6.108 6.357 13.335 1.00 96.75 109 VAL A C 1
ATOM 826 O O . VAL A 1 109 ? -5.418 6.206 12.333 1.00 96.75 109 VAL A O 1
ATOM 829 N N . LYS A 1 110 ? -6.703 7.518 13.622 1.00 97.75 110 LYS A N 1
ATOM 830 C CA . LYS A 1 110 ? -6.596 8.707 12.770 1.00 97.75 110 LYS A CA 1
ATOM 831 C C . LYS A 1 110 ? -5.141 9.136 12.593 1.00 97.75 110 LYS A C 1
ATOM 833 O O . LYS A 1 110 ? -4.702 9.385 11.481 1.00 97.75 110 LYS A O 1
ATOM 838 N N . THR A 1 111 ? -4.371 9.156 13.681 1.00 97.25 111 THR A N 1
ATOM 839 C CA . THR A 1 111 ? -2.940 9.495 13.640 1.00 97.25 111 THR A CA 1
ATOM 840 C C . THR A 1 111 ? -2.149 8.528 12.757 1.00 97.25 111 THR A C 1
ATOM 842 O O . THR A 1 111 ? -1.278 8.969 12.009 1.00 97.25 111 THR A O 1
ATOM 845 N N . LEU A 1 112 ? -2.436 7.224 12.837 1.00 95.00 112 LEU A N 1
ATOM 846 C CA . LEU A 1 112 ? -1.807 6.200 12.002 1.00 95.00 112 LEU A CA 1
ATOM 847 C C . LEU A 1 112 ? -2.202 6.345 10.526 1.00 95.00 112 LEU A C 1
ATOM 849 O O . LEU A 1 112 ? -1.350 6.222 9.651 1.00 95.00 112 LEU A O 1
ATOM 853 N N . ILE A 1 113 ? -3.477 6.608 10.247 1.00 95.88 113 ILE A N 1
ATOM 854 C CA . ILE A 1 113 ? -3.983 6.791 8.885 1.00 95.88 113 ILE A CA 1
ATOM 855 C C . ILE A 1 113 ? -3.329 8.018 8.243 1.00 95.88 113 ILE A C 1
ATOM 857 O O . ILE A 1 113 ? -2.601 7.866 7.264 1.00 95.88 113 ILE A O 1
ATOM 861 N N . ASP A 1 114 ? -3.493 9.191 8.857 1.00 96.06 114 ASP A N 1
ATOM 862 C CA . ASP A 1 114 ? -3.085 10.472 8.274 1.00 96.06 114 ASP A CA 1
ATOM 863 C C . ASP A 1 114 ? -1.564 10.570 8.069 1.00 96.06 114 ASP A C 1
ATOM 865 O O . ASP A 1 114 ? -1.084 11.155 7.099 1.00 96.06 114 ASP A O 1
ATOM 869 N N . ASN A 1 115 ? -0.772 10.024 9.000 1.00 93.75 115 ASN A N 1
ATOM 870 C CA . ASN A 1 115 ? 0.683 10.184 8.958 1.00 93.75 115 ASN A CA 1
ATOM 871 C C . ASN A 1 115 ? 1.413 9.054 8.230 1.00 93.75 115 ASN A C 1
ATOM 873 O O . ASN A 1 115 ? 2.578 9.252 7.873 1.00 93.75 115 ASN A O 1
ATOM 877 N N . THR A 1 116 ? 0.761 7.905 8.030 1.00 94.06 116 THR A N 1
ATOM 878 C CA . THR A 1 116 ? 1.410 6.683 7.534 1.00 94.06 116 THR A CA 1
ATOM 879 C C . THR A 1 116 ? 0.619 6.043 6.400 1.00 94.06 116 THR A C 1
ATOM 881 O O . THR A 1 116 ? 1.132 5.974 5.287 1.00 94.06 116 THR A O 1
ATOM 884 N N . LEU A 1 117 ? -0.600 5.549 6.657 1.00 95.12 117 LEU A N 1
ATOM 885 C CA . LEU A 1 117 ? -1.306 4.714 5.674 1.00 95.12 117 LEU A CA 1
ATOM 886 C C . LEU A 1 117 ? -1.682 5.507 4.420 1.00 95.12 117 LEU A C 1
ATOM 888 O O . LEU A 1 117 ? -1.473 5.002 3.323 1.00 95.12 117 LEU A O 1
ATOM 892 N N . ASP A 1 118 ? -2.146 6.748 4.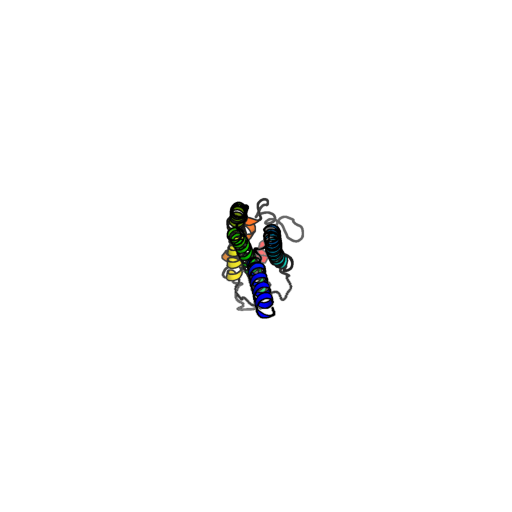574 1.00 96.94 118 ASP A N 1
ATOM 893 C CA . ASP A 1 118 ? -2.555 7.591 3.444 1.00 96.94 118 ASP A CA 1
ATOM 894 C C . ASP A 1 118 ? -1.382 7.900 2.517 1.00 96.94 118 ASP A C 1
ATOM 896 O O . ASP A 1 118 ? -1.484 7.716 1.310 1.00 96.94 118 ASP A O 1
ATOM 900 N N . LYS A 1 119 ? -0.216 8.221 3.079 1.00 95.94 119 LYS A N 1
ATOM 901 C CA . LYS A 1 119 ? 1.004 8.465 2.297 1.00 95.94 119 LYS A CA 1
ATOM 902 C C . LYS A 1 119 ? 1.491 7.223 1.553 1.00 95.94 119 LYS A C 1
ATOM 904 O O . LYS A 1 119 ? 1.981 7.328 0.432 1.00 95.94 119 LYS A O 1
ATOM 909 N N . ILE A 1 120 ? 1.371 6.043 2.170 1.00 95.06 120 ILE A N 1
ATOM 910 C CA . ILE A 1 120 ? 1.724 4.781 1.509 1.00 95.06 120 ILE A CA 1
ATOM 911 C C . ILE A 1 120 ? 0.743 4.489 0.369 1.00 95.06 120 ILE A C 1
ATOM 913 O O . ILE A 1 120 ? 1.186 4.080 -0.700 1.00 95.06 120 ILE A O 1
ATOM 917 N N . ILE A 1 121 ? -0.559 4.713 0.578 1.00 96.44 121 ILE A N 1
ATOM 918 C CA . ILE A 1 121 ? -1.597 4.543 -0.450 1.00 96.44 121 ILE A CA 1
ATOM 919 C C . ILE A 1 121 ? -1.320 5.476 -1.630 1.00 96.44 121 ILE A C 1
ATOM 921 O O . ILE A 1 121 ? -1.196 4.992 -2.751 1.00 96.44 121 ILE A O 1
ATOM 925 N N . GLU A 1 122 ? -1.145 6.773 -1.375 1.00 97.44 122 GLU A N 1
ATOM 926 C CA . GLU A 1 122 ? -0.871 7.788 -2.401 1.00 97.44 122 GLU A CA 1
ATOM 927 C C . GLU A 1 122 ? 0.420 7.488 -3.176 1.00 97.44 122 GLU A C 1
ATOM 929 O O . GLU A 1 122 ? 0.451 7.545 -4.408 1.00 97.44 122 GLU A O 1
ATOM 934 N N . GLY A 1 123 ? 1.497 7.129 -2.470 1.00 97.06 123 GLY A N 1
ATOM 935 C CA . GLY A 1 123 ? 2.774 6.802 -3.097 1.00 97.06 123 GLY A CA 1
ATOM 936 C C . GLY A 1 123 ? 2.715 5.528 -3.941 1.00 97.06 123 GLY A C 1
ATOM 937 O O . GLY A 1 123 ? 3.260 5.490 -5.046 1.00 97.06 123 GLY A O 1
ATOM 938 N N . ALA A 1 124 ? 2.023 4.494 -3.453 1.00 96.62 124 ALA A N 1
ATOM 939 C CA . ALA A 1 124 ? 1.848 3.236 -4.171 1.00 96.62 124 ALA A CA 1
ATOM 940 C C . ALA A 1 124 ? 0.941 3.400 -5.397 1.00 96.62 124 ALA A C 1
ATOM 942 O O . ALA A 1 124 ? 1.259 2.873 -6.461 1.00 96.62 124 ALA A O 1
ATOM 943 N N . GLU A 1 125 ? -0.138 4.174 -5.277 1.00 97.75 125 GLU A N 1
ATOM 944 C CA . GLU A 1 125 ? -1.006 4.540 -6.395 1.00 97.75 125 GLU A CA 1
ATOM 945 C C . GLU A 1 125 ? -0.207 5.269 -7.477 1.00 97.75 125 GLU A C 1
ATOM 947 O O . GLU A 1 125 ? -0.110 4.764 -8.596 1.00 97.75 125 GLU A O 1
ATOM 952 N N . THR A 1 126 ? 0.487 6.352 -7.110 1.00 97.69 126 THR A N 1
ATOM 953 C CA . THR A 1 126 ? 1.320 7.147 -8.029 1.00 97.69 126 THR A CA 1
ATOM 954 C C . THR A 1 126 ? 2.358 6.285 -8.756 1.00 97.69 126 THR A C 1
ATOM 956 O O . THR A 1 126 ? 2.531 6.403 -9.969 1.00 97.69 126 THR A O 1
ATOM 959 N N . ALA A 1 127 ? 3.044 5.390 -8.035 1.00 96.44 127 ALA A N 1
ATOM 960 C CA . ALA A 1 127 ? 4.025 4.480 -8.624 1.00 96.44 127 ALA A CA 1
ATOM 961 C C . ALA A 1 127 ? 3.377 3.455 -9.569 1.00 96.44 127 ALA A C 1
ATOM 963 O O . ALA A 1 127 ? 3.912 3.185 -10.644 1.00 96.44 127 ALA A O 1
ATOM 964 N N . SER A 1 128 ? 2.226 2.893 -9.186 1.00 96.19 128 SER A N 1
ATOM 965 C CA . SER A 1 128 ? 1.506 1.918 -10.009 1.00 96.19 128 SER A CA 1
ATOM 966 C C . SER A 1 128 ? 0.970 2.538 -11.301 1.00 96.19 128 SER A C 1
ATOM 968 O O . SER A 1 128 ? 1.135 1.952 -12.369 1.00 96.19 128 SER A O 1
ATOM 970 N N . GLU A 1 129 ? 0.412 3.749 -11.231 1.00 95.81 129 GLU A N 1
ATOM 971 C CA . GLU A 1 129 ? -0.117 4.482 -12.383 1.00 95.81 129 GLU A CA 1
ATOM 972 C C . GLU A 1 129 ? 0.993 4.936 -13.331 1.00 95.81 129 GLU A C 1
ATOM 974 O O . GLU A 1 129 ? 0.831 4.852 -14.546 1.00 95.81 129 GLU A O 1
ATOM 979 N N . ALA A 1 130 ? 2.141 5.358 -12.790 1.00 95.31 130 ALA A N 1
ATOM 980 C CA . ALA A 1 130 ? 3.306 5.728 -13.588 1.00 95.31 130 ALA A CA 1
ATOM 981 C C . ALA A 1 130 ? 3.830 4.568 -14.450 1.00 95.31 130 ALA A C 1
ATOM 983 O O . ALA A 1 130 ? 4.348 4.796 -15.540 1.00 95.31 130 ALA A O 1
ATOM 984 N N . ILE A 1 131 ? 3.709 3.330 -13.963 1.00 93.38 131 ILE A N 1
ATOM 985 C CA . ILE A 1 131 ? 4.126 2.125 -14.688 1.00 93.38 131 ILE A CA 1
ATOM 986 C C . ILE A 1 131 ? 3.025 1.640 -15.641 1.00 93.38 131 ILE A C 1
ATOM 988 O O . ILE A 1 131 ? 3.321 1.188 -16.751 1.00 93.38 131 ILE A O 1
ATOM 992 N N . GLY A 1 132 ? 1.767 1.702 -15.200 1.00 91.12 132 GLY A N 1
ATOM 993 C CA . GLY A 1 132 ? 0.613 1.232 -15.957 1.00 91.12 132 GLY A CA 1
ATOM 994 C C . GLY A 1 132 ? 0.669 -0.267 -16.268 1.00 91.12 132 GLY A C 1
ATOM 995 O O . GLY A 1 132 ? 1.083 -1.090 -15.449 1.00 91.12 132 GLY A O 1
ATOM 996 N N . ASP A 1 133 ? 0.244 -0.625 -17.476 1.00 91.38 133 ASP A N 1
ATOM 997 C CA . ASP A 1 133 ? 0.153 -1.996 -17.985 1.00 91.38 133 ASP A CA 1
ATOM 998 C C . ASP A 1 133 ? 1.301 -2.363 -18.945 1.00 91.38 133 ASP A C 1
ATOM 1000 O O . ASP A 1 133 ? 1.188 -3.303 -19.736 1.00 91.38 133 ASP A O 1
ATOM 1004 N N . ALA A 1 134 ? 2.433 -1.654 -18.853 1.00 88.94 134 ALA A N 1
ATOM 1005 C CA . ALA A 1 134 ? 3.588 -1.839 -19.725 1.00 88.94 134 ALA A CA 1
ATOM 1006 C C . ALA A 1 134 ? 4.088 -3.300 -19.734 1.00 88.94 134 ALA A C 1
ATOM 1008 O O . ALA A 1 134 ? 4.701 -3.781 -18.783 1.00 88.94 134 ALA A O 1
ATOM 1009 N N . GLY A 1 135 ? 3.851 -4.012 -20.838 1.00 90.00 135 GLY A N 1
ATOM 1010 C CA . GLY A 1 135 ? 4.116 -5.452 -20.939 1.00 90.00 135 GLY A CA 1
ATOM 1011 C C . GLY A 1 135 ? 5.571 -5.841 -21.218 1.00 90.00 135 GLY A C 1
ATOM 1012 O O . GLY A 1 135 ? 5.893 -7.030 -21.175 1.00 90.00 135 GLY A O 1
ATOM 1013 N N . ASP A 1 136 ? 6.437 -4.873 -21.518 1.00 89.44 136 ASP A N 1
ATOM 1014 C CA . ASP A 1 136 ? 7.844 -5.132 -21.824 1.00 89.44 136 ASP A CA 1
ATOM 1015 C C . ASP A 1 136 ? 8.616 -5.638 -20.595 1.00 89.44 136 ASP A C 1
ATOM 1017 O O . ASP A 1 136 ? 8.345 -5.193 -19.472 1.00 89.44 136 ASP A O 1
ATOM 1021 N N . PRO A 1 137 ? 9.641 -6.490 -20.787 1.00 91.12 137 PRO A N 1
ATOM 1022 C CA . PRO A 1 137 ? 10.584 -6.833 -19.729 1.00 91.12 137 PRO A CA 1
ATOM 1023 C C . PRO A 1 137 ? 11.241 -5.590 -19.111 1.00 91.12 137 PRO A C 1
ATOM 1025 O O . PRO A 1 137 ? 11.501 -4.596 -19.794 1.00 91.12 137 PRO A O 1
ATOM 1028 N N . ILE A 1 138 ? 11.582 -5.649 -17.822 1.00 90.19 138 ILE A N 1
ATOM 1029 C CA . ILE A 1 138 ? 12.299 -4.550 -17.144 1.00 90.19 138 ILE A CA 1
ATOM 1030 C C . ILE A 1 138 ? 13.664 -4.304 -17.805 1.00 90.19 138 ILE A C 1
ATOM 1032 O O . ILE A 1 138 ? 14.072 -3.161 -17.991 1.00 90.19 138 ILE A O 1
ATOM 1036 N N . GLY A 1 139 ? 14.346 -5.382 -18.200 1.00 86.75 139 GLY A N 1
ATOM 1037 C CA . GLY A 1 139 ? 15.621 -5.347 -18.917 1.00 86.75 139 GLY A CA 1
ATOM 1038 C C . GLY A 1 139 ? 15.477 -5.373 -20.438 1.00 86.75 139 GLY A C 1
ATOM 1039 O O . GLY A 1 139 ? 16.337 -5.952 -21.096 1.00 86.75 139 GLY A O 1
ATOM 1040 N N . ASN A 1 140 ? 14.385 -4.839 -20.999 1.00 85.56 140 ASN A N 1
ATOM 1041 C CA . ASN A 1 140 ? 14.165 -4.863 -22.445 1.00 85.56 140 ASN A CA 1
ATOM 1042 C C . ASN A 1 140 ? 15.290 -4.124 -23.191 1.00 85.56 140 ASN A C 1
ATOM 1044 O O . ASN A 1 140 ? 15.597 -2.972 -22.884 1.00 85.56 140 ASN A O 1
ATOM 1048 N N . VAL A 1 141 ? 15.874 -4.782 -24.193 1.00 83.62 141 VAL A N 1
ATOM 1049 C CA . VAL A 1 141 ? 16.908 -4.221 -25.070 1.00 83.62 141 VAL A CA 1
ATOM 1050 C C . VAL A 1 141 ? 16.405 -4.323 -26.503 1.00 83.62 141 VAL A C 1
ATOM 1052 O O . VAL A 1 141 ? 16.160 -5.420 -27.005 1.00 83.62 141 VAL A O 1
ATOM 1055 N N . ALA A 1 142 ? 16.251 -3.178 -27.167 1.00 78.19 142 ALA A N 1
ATOM 1056 C CA . ALA A 1 142 ? 15.846 -3.143 -28.566 1.00 78.19 142 ALA A CA 1
ATOM 1057 C C . ALA A 1 142 ? 16.894 -3.823 -29.466 1.00 78.19 142 ALA A C 1
ATOM 1059 O O . ALA A 1 142 ? 18.098 -3.775 -29.201 1.00 78.19 142 ALA A O 1
ATOM 1060 N N . ALA A 1 143 ? 16.441 -4.442 -30.559 1.00 77.06 143 ALA A N 1
ATOM 1061 C CA . ALA A 1 143 ? 17.343 -5.010 -31.554 1.00 77.06 143 ALA A CA 1
ATOM 1062 C C . ALA A 1 143 ? 18.220 -3.905 -32.174 1.00 77.06 143 ALA A C 1
ATOM 1064 O O . ALA A 1 143 ? 17.711 -2.902 -32.672 1.00 77.06 143 ALA A O 1
ATOM 1065 N N . GLY A 1 144 ? 19.542 -4.089 -32.139 1.00 73.19 144 GLY A N 1
ATOM 1066 C CA . GLY A 1 144 ? 20.496 -3.149 -32.732 1.00 73.19 144 GLY A CA 1
ATOM 1067 C C . GLY A 1 144 ? 20.545 -3.225 -34.264 1.00 73.19 144 GLY A C 1
ATOM 1068 O O . GLY A 1 144 ? 20.116 -4.207 -34.868 1.00 73.19 144 GLY A O 1
ATOM 1069 N N . GLY A 1 145 ? 21.114 -2.199 -34.902 1.00 70.44 145 GLY A N 1
ATOM 1070 C CA . GLY A 1 145 ? 21.309 -2.151 -36.355 1.00 70.44 145 GLY A CA 1
ATOM 1071 C C . GLY A 1 145 ? 21.217 -0.738 -36.928 1.00 70.44 145 GLY A C 1
ATOM 1072 O O . GLY A 1 145 ? 20.901 0.218 -36.221 1.00 70.44 145 GLY A O 1
ATOM 1073 N N . ALA A 1 146 ? 21.496 -0.595 -38.226 1.00 60.22 146 ALA A N 1
ATOM 1074 C CA . ALA A 1 146 ? 21.322 0.677 -38.923 1.00 60.22 146 ALA A CA 1
ATOM 1075 C C . ALA A 1 146 ? 19.833 1.075 -38.913 1.00 60.22 146 ALA A C 1
ATOM 1077 O O . ALA A 1 146 ? 19.006 0.371 -39.486 1.00 60.22 146 ALA A O 1
ATOM 1078 N N . GLY A 1 147 ? 19.505 2.187 -38.249 1.00 61.72 147 GLY A N 1
ATOM 1079 C CA . GLY A 1 147 ? 18.126 2.660 -38.074 1.00 61.72 147 GLY A CA 1
ATOM 1080 C C . GLY A 1 147 ? 17.434 2.194 -36.788 1.00 61.72 147 GLY A C 1
ATOM 1081 O O . GLY A 1 147 ? 16.252 2.482 -36.619 1.00 61.72 147 GLY A O 1
ATOM 1082 N N . ALA A 1 148 ? 18.139 1.505 -35.881 1.00 66.75 148 ALA A N 1
ATOM 1083 C CA . ALA A 1 148 ? 17.627 1.259 -34.535 1.00 66.75 148 ALA A CA 1
ATOM 1084 C C . ALA A 1 148 ? 17.411 2.599 -33.809 1.00 66.75 148 ALA A C 1
ATOM 1086 O O . ALA A 1 148 ? 18.293 3.461 -33.816 1.00 66.75 148 ALA A O 1
ATOM 1087 N N . GLY A 1 149 ? 16.222 2.783 -33.230 1.00 62.78 149 GLY A N 1
ATOM 1088 C CA . GLY A 1 149 ? 15.906 3.959 -32.422 1.00 62.78 149 GLY A CA 1
ATOM 1089 C C . GLY A 1 149 ? 16.780 4.024 -31.170 1.00 62.78 149 GLY A C 1
ATOM 1090 O O . GLY A 1 149 ? 17.199 2.992 -30.644 1.00 62.78 149 GLY A O 1
ATOM 1091 N N . THR A 1 150 ? 17.053 5.238 -30.706 1.00 64.94 150 THR A N 1
ATOM 1092 C CA . THR A 1 150 ? 17.710 5.482 -29.420 1.00 64.94 150 THR A CA 1
ATOM 1093 C C . THR A 1 150 ? 16.810 5.018 -28.274 1.00 64.94 150 THR A C 1
ATOM 1095 O O . THR A 1 150 ? 15.583 4.963 -28.410 1.00 64.94 150 THR A O 1
ATOM 1098 N N . GLY A 1 151 ? 17.409 4.667 -27.135 1.00 65.31 151 GLY A N 1
ATOM 1099 C CA . GLY A 1 151 ? 16.638 4.386 -25.925 1.00 65.31 151 GLY A CA 1
ATOM 1100 C C . GLY A 1 151 ? 15.840 5.629 -25.526 1.00 65.31 151 GLY A C 1
ATOM 1101 O O . GLY A 1 151 ? 16.412 6.706 -25.372 1.00 65.31 151 GLY A O 1
ATOM 1102 N N . ALA A 1 152 ? 14.520 5.505 -25.384 1.00 66.94 152 ALA A N 1
ATOM 1103 C CA . ALA A 1 152 ? 13.687 6.608 -24.919 1.00 66.94 152 ALA A CA 1
ATOM 1104 C C . ALA A 1 152 ? 13.745 6.710 -23.391 1.00 66.94 152 ALA A C 1
ATOM 1106 O O . ALA A 1 152 ? 13.750 5.695 -22.687 1.00 66.94 152 ALA A O 1
ATOM 1107 N N . ILE A 1 153 ? 13.742 7.941 -22.877 1.00 71.19 153 ILE A N 1
ATOM 1108 C CA . ILE A 1 153 ? 13.411 8.179 -21.471 1.00 71.19 153 ILE A CA 1
ATOM 1109 C C . ILE A 1 153 ? 11.984 7.664 -21.278 1.00 71.19 153 ILE A C 1
ATOM 1111 O O . ILE A 1 153 ? 11.093 8.030 -22.040 1.00 71.19 153 ILE A O 1
ATOM 1115 N N . GLY A 1 154 ? 11.791 6.765 -20.313 1.00 73.06 154 GLY A N 1
ATOM 1116 C CA . GLY A 1 154 ? 10.465 6.236 -20.020 1.00 73.06 154 GLY A CA 1
ATOM 1117 C C . GLY A 1 154 ? 9.522 7.356 -19.591 1.00 73.06 154 GLY A C 1
ATOM 1118 O O . GLY A 1 154 ? 9.892 8.206 -18.777 1.00 73.06 154 GLY A O 1
ATOM 1119 N N . ASP A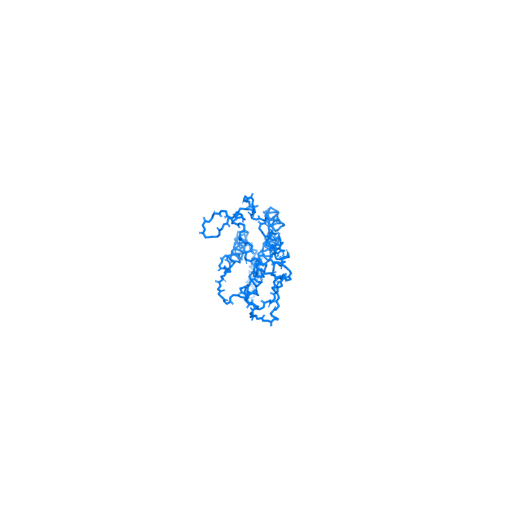 1 155 ? 8.300 7.339 -20.111 1.00 82.00 155 ASP A N 1
ATOM 1120 C CA . ASP A 1 155 ? 7.244 8.217 -19.622 1.00 82.00 155 ASP A CA 1
ATOM 1121 C C . ASP A 1 155 ? 6.942 7.889 -18.149 1.00 82.00 155 ASP A C 1
ATOM 1123 O O . ASP A 1 155 ? 6.996 6.732 -17.730 1.00 82.00 155 ASP A O 1
ATOM 1127 N N . GLY A 1 156 ? 6.664 8.910 -17.335 1.00 86.50 156 GLY A N 1
ATOM 1128 C CA . GLY A 1 156 ? 6.262 8.721 -15.936 1.00 86.50 156 GLY A CA 1
ATOM 1129 C C . GLY A 1 156 ? 7.384 8.375 -14.946 1.00 86.50 156 GLY A C 1
ATOM 1130 O O . GLY A 1 156 ? 7.087 8.173 -13.770 1.00 86.50 156 GLY A O 1
ATOM 1131 N N . VAL A 1 157 ? 8.662 8.361 -15.353 1.00 90.31 157 VAL A N 1
ATOM 1132 C CA . VAL A 1 157 ? 9.797 8.063 -14.447 1.00 90.31 157 VAL A CA 1
ATOM 1133 C C . VAL A 1 157 ? 9.824 8.988 -13.223 1.00 90.31 157 VAL A C 1
ATOM 1135 O O . VAL A 1 157 ? 10.005 8.507 -12.106 1.00 90.31 157 VAL A O 1
ATOM 1138 N N . ASP A 1 158 ? 9.566 10.285 -13.399 1.00 92.88 158 ASP A N 1
ATOM 1139 C CA . ASP A 1 158 ? 9.500 11.236 -12.281 1.00 92.88 158 ASP A CA 1
ATOM 1140 C C . ASP A 1 158 ? 8.378 10.888 -11.293 1.00 92.88 158 ASP A C 1
ATOM 1142 O O . ASP A 1 158 ? 8.570 10.956 -10.079 1.00 92.88 158 ASP A O 1
ATOM 1146 N N . ASN A 1 159 ? 7.217 10.456 -11.794 1.00 95.31 159 ASN A N 1
ATOM 1147 C CA . ASN A 1 159 ? 6.094 10.041 -10.953 1.00 95.31 159 ASN A CA 1
ATOM 1148 C C . ASN A 1 159 ? 6.412 8.745 -10.205 1.00 95.31 159 ASN A C 1
ATOM 1150 O O . ASN A 1 159 ? 6.133 8.658 -9.013 1.00 95.31 159 ASN A O 1
ATOM 1154 N N . LEU A 1 160 ? 7.059 7.775 -10.859 1.00 95.06 160 LEU A N 1
ATOM 1155 C CA . LEU A 1 160 ? 7.524 6.557 -10.197 1.00 95.06 160 LEU A CA 1
ATOM 1156 C C . LEU A 1 160 ? 8.487 6.886 -9.046 1.00 95.06 160 LEU A C 1
ATOM 1158 O O . LEU A 1 160 ? 8.319 6.385 -7.933 1.00 95.06 160 LEU A O 1
ATOM 1162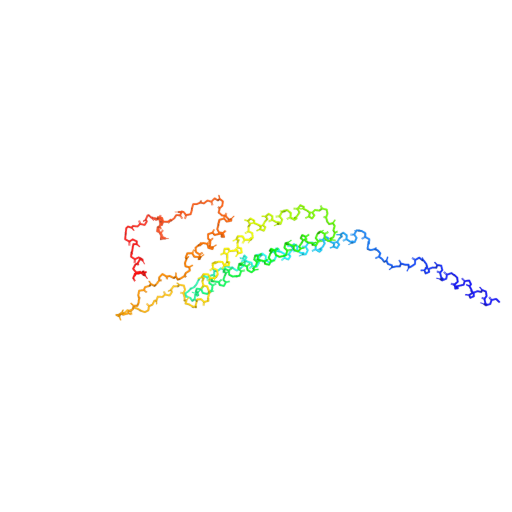 N N . ILE A 1 161 ? 9.464 7.762 -9.293 1.00 93.44 161 ILE A N 1
ATOM 1163 C CA . ILE A 1 161 ? 10.422 8.210 -8.274 1.00 93.44 161 ILE A CA 1
ATOM 1164 C C . ILE A 1 161 ? 9.695 8.919 -7.127 1.00 93.44 161 ILE A C 1
ATOM 1166 O O . ILE A 1 161 ? 9.943 8.607 -5.962 1.00 93.44 161 ILE A O 1
ATOM 1170 N N . ASN A 1 162 ? 8.780 9.840 -7.434 1.00 93.94 162 ASN A N 1
ATOM 1171 C CA . ASN A 1 162 ? 8.025 10.583 -6.427 1.00 93.94 162 ASN A CA 1
ATOM 1172 C C . ASN A 1 162 ? 7.097 9.677 -5.603 1.00 93.94 162 ASN A C 1
ATOM 1174 O O . ASN A 1 162 ? 7.020 9.839 -4.386 1.00 93.94 162 ASN A O 1
ATOM 1178 N N . GLY A 1 163 ? 6.453 8.691 -6.232 1.00 95.62 163 GLY A N 1
ATOM 1179 C CA . GLY A 1 163 ? 5.625 7.697 -5.550 1.00 95.62 163 GLY A CA 1
ATOM 1180 C C . GLY A 1 163 ? 6.439 6.850 -4.571 1.00 95.62 163 GLY A C 1
ATOM 1181 O O . GLY A 1 163 ? 6.091 6.746 -3.395 1.00 95.62 163 GLY A O 1
ATOM 1182 N N . ILE A 1 164 ? 7.591 6.327 -5.012 1.00 93.56 164 ILE A N 1
ATOM 1183 C CA . ILE A 1 164 ? 8.521 5.593 -4.136 1.00 93.56 164 ILE A CA 1
ATOM 1184 C C . ILE A 1 164 ? 9.014 6.491 -2.999 1.00 93.56 164 ILE A C 1
ATOM 1186 O O . ILE A 1 164 ? 9.046 6.063 -1.846 1.00 93.56 164 ILE A O 1
ATOM 1190 N N . LYS A 1 165 ? 9.372 7.742 -3.300 1.00 91.12 165 LYS A N 1
ATOM 1191 C CA . LYS A 1 165 ? 9.832 8.710 -2.305 1.00 91.12 165 LYS A CA 1
ATOM 1192 C C . LYS A 1 165 ? 8.781 8.952 -1.222 1.00 91.12 165 LYS A C 1
ATOM 1194 O O . LYS A 1 165 ? 9.136 8.900 -0.049 1.00 91.12 165 LYS A O 1
ATOM 1199 N N . ALA A 1 166 ? 7.511 9.136 -1.583 1.00 92.62 166 ALA A N 1
ATOM 1200 C CA . ALA A 1 166 ? 6.426 9.319 -0.618 1.00 92.62 166 ALA A CA 1
ATOM 1201 C C . ALA A 1 166 ? 6.300 8.129 0.353 1.00 92.62 166 ALA A C 1
ATOM 1203 O O . ALA A 1 166 ? 6.133 8.330 1.555 1.00 92.62 166 ALA A O 1
ATOM 1204 N N . ILE A 1 167 ? 6.459 6.894 -0.141 1.00 92.19 167 ILE A N 1
ATOM 1205 C CA . ILE A 1 167 ? 6.476 5.686 0.701 1.00 92.19 167 ILE A CA 1
ATOM 1206 C C . ILE A 1 167 ? 7.715 5.680 1.607 1.00 92.19 167 ILE A C 1
ATOM 1208 O O . ILE A 1 167 ? 7.622 5.415 2.806 1.00 92.19 167 ILE A O 1
ATOM 1212 N N . VAL A 1 168 ? 8.889 5.965 1.041 1.00 89.19 168 VAL A N 1
ATOM 1213 C CA . VAL A 1 168 ? 10.166 5.913 1.757 1.00 89.19 168 VAL A CA 1
ATOM 1214 C C . VAL A 1 168 ? 10.241 6.981 2.850 1.00 89.19 168 VAL A C 1
ATOM 1216 O O . VAL A 1 168 ? 10.698 6.678 3.945 1.00 89.19 168 VAL A O 1
ATOM 1219 N N . GLU A 1 169 ? 9.741 8.194 2.625 1.00 88.06 169 GLU A N 1
ATOM 1220 C CA . GLU A 1 169 ? 9.741 9.277 3.622 1.00 88.06 169 GLU A CA 1
ATOM 1221 C C . GLU A 1 169 ? 8.950 8.937 4.895 1.00 88.06 169 GLU A C 1
ATOM 1223 O O . GLU A 1 169 ? 9.245 9.459 5.970 1.00 88.06 169 GLU A O 1
ATOM 1228 N N . VAL A 1 170 ? 7.978 8.024 4.811 1.00 87.62 170 VAL A N 1
ATOM 1229 C CA . VAL A 1 170 ? 7.254 7.519 5.988 1.00 87.62 170 VAL A CA 1
ATOM 1230 C C . VAL A 1 170 ? 8.162 6.668 6.886 1.00 87.62 170 VAL A C 1
ATOM 1232 O O . VAL A 1 170 ? 8.031 6.702 8.114 1.00 87.62 170 VAL A O 1
ATOM 1235 N N . VAL A 1 171 ? 9.082 5.901 6.291 1.00 73.94 171 VAL A N 1
ATOM 1236 C CA . VAL A 1 171 ? 9.935 4.927 6.997 1.00 73.94 171 VAL A CA 1
ATOM 1237 C C . VAL A 1 171 ? 11.344 5.445 7.282 1.00 73.94 171 VAL A C 1
ATOM 1239 O O . VAL A 1 171 ? 11.951 5.048 8.278 1.00 73.94 171 VAL A O 1
ATOM 1242 N N . LEU A 1 172 ? 11.869 6.345 6.451 1.00 73.94 172 LEU A N 1
ATOM 1243 C CA . LEU A 1 172 ? 13.235 6.844 6.550 1.00 73.94 172 LEU A CA 1
ATOM 1244 C C . LEU A 1 172 ? 13.315 7.987 7.572 1.00 73.94 172 LEU A C 1
ATOM 1246 O O . LEU A 1 172 ? 13.312 9.167 7.237 1.00 73.94 172 LEU A O 1
ATOM 1250 N N . LYS A 1 173 ? 13.382 7.617 8.854 1.00 68.44 173 LYS A N 1
ATOM 1251 C CA . LYS A 1 173 ? 13.707 8.546 9.954 1.00 68.44 173 LYS A CA 1
ATOM 1252 C C . LYS A 1 173 ? 15.217 8.689 10.171 1.00 68.44 173 LYS A C 1
ATOM 1254 O O . LYS A 1 173 ? 15.665 9.716 10.668 1.00 68.44 173 LYS A O 1
ATOM 1259 N N . GLU A 1 174 ? 15.985 7.671 9.775 1.00 67.44 174 GLU A N 1
ATOM 1260 C CA . GLU A 1 174 ? 17.449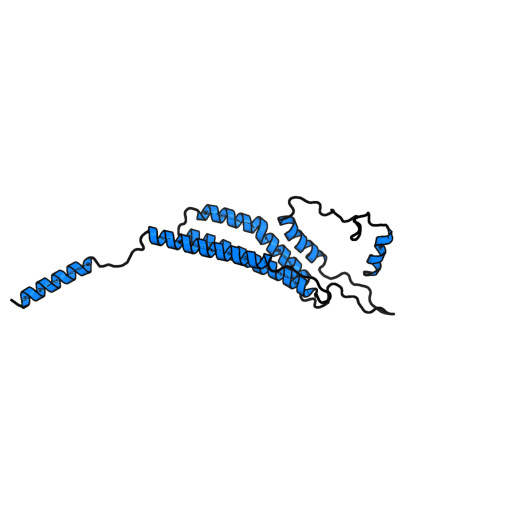 7.624 9.813 1.00 67.44 174 GLU A CA 1
ATOM 1261 C C . GLU A 1 174 ? 17.978 7.010 8.504 1.00 67.44 174 GLU A C 1
ATOM 1263 O O . GLU A 1 174 ? 17.436 6.017 8.018 1.00 67.44 174 GLU A O 1
ATOM 1268 N N . GLY A 1 175 ? 19.017 7.611 7.916 1.00 65.19 175 GLY A N 1
ATOM 1269 C CA . GLY A 1 175 ? 19.598 7.206 6.631 1.00 65.19 175 GLY A CA 1
ATOM 1270 C C . GLY A 1 175 ? 20.049 8.408 5.796 1.00 65.19 175 GLY A C 1
ATOM 1271 O O . GLY A 1 175 ? 19.663 9.541 6.070 1.00 65.19 175 GLY A O 1
ATOM 1272 N N . ASN A 1 176 ? 20.885 8.172 4.785 1.00 70.94 176 ASN A N 1
ATOM 1273 C CA . ASN A 1 176 ? 21.262 9.183 3.797 1.00 70.94 176 ASN A CA 1
ATOM 1274 C C . ASN A 1 176 ? 20.810 8.692 2.416 1.00 70.94 176 ASN A C 1
ATOM 1276 O O . ASN A 1 176 ? 21.227 7.614 1.999 1.00 70.94 176 ASN A O 1
ATOM 1280 N N . ALA A 1 177 ? 19.977 9.472 1.722 1.00 70.94 177 ALA A N 1
ATOM 1281 C CA . ALA A 1 177 ? 19.511 9.152 0.370 1.00 70.94 177 ALA A CA 1
ATOM 1282 C C . ALA A 1 177 ? 20.665 9.040 -0.642 1.00 70.94 177 ALA A C 1
ATOM 1284 O O . ALA A 1 177 ? 20.541 8.329 -1.628 1.00 70.94 177 ALA A O 1
ATOM 1285 N N . GLU A 1 178 ? 21.796 9.684 -0.356 1.00 73.81 178 GLU A N 1
ATOM 1286 C CA . GLU A 1 178 ? 23.008 9.668 -1.180 1.00 73.81 178 GLU A CA 1
ATOM 1287 C C . GLU A 1 178 ? 23.950 8.498 -0.821 1.00 73.81 178 GLU A C 1
ATOM 1289 O O . GLU A 1 178 ? 25.060 8.366 -1.356 1.00 73.81 178 GLU A O 1
ATOM 1294 N N . ALA A 1 179 ? 23.572 7.657 0.152 1.00 77.38 179 ALA A N 1
ATOM 1295 C CA . ALA A 1 179 ? 24.413 6.563 0.618 1.00 77.38 179 ALA A CA 1
ATOM 1296 C C . ALA A 1 179 ? 24.627 5.528 -0.494 1.00 77.38 179 ALA A C 1
ATOM 1298 O O . ALA A 1 179 ? 23.772 4.696 -0.776 1.00 77.38 179 ALA A O 1
ATOM 1299 N N . GLY A 1 180 ? 25.828 5.533 -1.071 1.00 75.62 180 GLY A N 1
ATOM 1300 C CA . GLY A 1 180 ? 26.228 4.560 -2.088 1.00 75.62 180 GLY A CA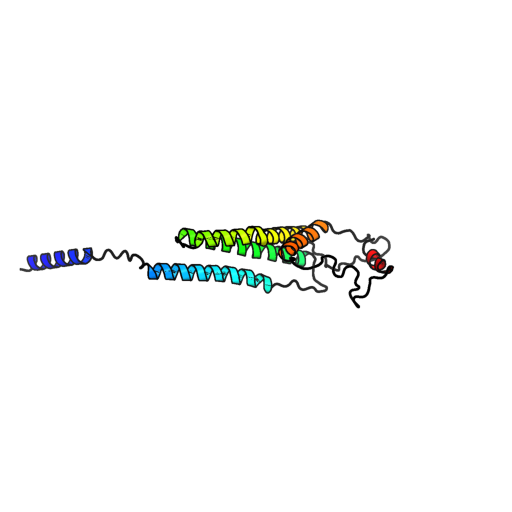 1
ATOM 1301 C C . GLY A 1 180 ? 26.228 5.092 -3.520 1.00 75.62 180 GLY A C 1
ATOM 1302 O O . GLY A 1 180 ? 26.762 4.408 -4.391 1.00 75.62 180 GLY A O 1
ATOM 1303 N N . ASP A 1 181 ? 25.768 6.321 -3.770 1.00 78.94 181 ASP A N 1
ATOM 1304 C CA . ASP A 1 181 ? 25.721 6.909 -5.120 1.00 78.94 181 ASP A CA 1
ATOM 1305 C C . ASP A 1 181 ? 27.096 6.910 -5.797 1.00 78.94 181 ASP A C 1
ATOM 1307 O O . ASP A 1 181 ? 27.261 6.510 -6.954 1.00 78.94 181 ASP A O 1
ATOM 1311 N N . GLY A 1 182 ? 28.133 7.257 -5.031 1.00 77.88 182 GLY A N 1
ATOM 1312 C CA . GLY A 1 182 ? 29.521 7.264 -5.489 1.00 77.88 182 GLY A CA 1
ATOM 1313 C C . GLY A 1 182 ? 30.193 5.889 -5.558 1.00 77.88 182 GLY A C 1
ATOM 1314 O O . GLY A 1 182 ? 31.393 5.833 -5.828 1.00 77.88 182 GLY A O 1
ATOM 1315 N N . LYS A 1 183 ? 29.485 4.785 -5.282 1.00 82.19 183 LYS A N 1
ATOM 1316 C CA . LYS A 1 183 ? 30.069 3.447 -5.102 1.00 82.19 183 LYS A CA 1
ATOM 1317 C C . LYS A 1 183 ? 29.761 2.525 -6.287 1.00 82.19 183 LYS A C 1
ATOM 1319 O O . LYS A 1 183 ? 28.671 2.550 -6.852 1.00 82.19 183 LYS A O 1
ATOM 1324 N N . LYS A 1 184 ? 30.732 1.699 -6.681 1.00 75.62 184 LYS A N 1
ATOM 1325 C CA . LYS A 1 184 ? 30.533 0.608 -7.648 1.00 75.62 184 LYS A CA 1
ATOM 1326 C C . LYS A 1 184 ? 29.793 -0.560 -6.994 1.00 75.62 184 LYS A C 1
ATOM 1328 O O . LYS A 1 184 ? 30.027 -0.844 -5.822 1.00 75.62 184 LYS A O 1
ATOM 1333 N N . ALA A 1 185 ? 28.962 -1.264 -7.762 1.00 74.06 185 ALA A N 1
ATOM 1334 C CA . ALA A 1 185 ? 28.180 -2.398 -7.265 1.00 74.06 185 ALA A CA 1
ATOM 1335 C C . ALA A 1 185 ? 29.021 -3.656 -6.960 1.00 74.06 185 ALA A C 1
ATOM 1337 O O . ALA A 1 185 ? 28.621 -4.462 -6.131 1.00 74.06 185 ALA A O 1
ATOM 1338 N N . ASP A 1 186 ? 30.179 -3.825 -7.608 1.00 74.25 186 ASP A N 1
ATOM 1339 C CA . ASP A 1 186 ? 31.030 -5.019 -7.501 1.00 74.25 186 ASP A CA 1
ATOM 1340 C C . ASP A 1 186 ? 31.991 -4.989 -6.301 1.00 74.25 186 ASP A C 1
ATOM 1342 O O . ASP A 1 186 ? 32.189 -5.997 -5.630 1.00 74.25 186 ASP A O 1
ATOM 1346 N N . ALA A 1 187 ? 32.594 -3.830 -6.031 1.00 76.38 187 ALA A N 1
ATOM 1347 C CA . ALA A 1 187 ? 33.678 -3.681 -5.061 1.00 76.38 187 ALA A CA 1
ATOM 1348 C C . ALA A 1 187 ? 33.457 -2.546 -4.050 1.00 76.38 187 ALA A C 1
ATOM 1350 O O . ALA A 1 187 ? 34.342 -2.275 -3.239 1.00 76.38 187 ALA A O 1
ATOM 1351 N N . LEU A 1 188 ? 32.330 -1.823 -4.125 1.00 79.75 188 LEU A N 1
ATOM 1352 C CA . LEU A 1 188 ? 32.042 -0.644 -3.290 1.00 79.75 188 LEU A CA 1
ATOM 1353 C C . LEU A 1 188 ? 33.159 0.430 -3.333 1.00 79.75 188 LEU A C 1
ATOM 1355 O O . LEU A 1 188 ? 33.277 1.286 -2.453 1.00 79.75 188 LEU A O 1
ATOM 1359 N N . GLY A 1 189 ? 34.000 0.406 -4.371 1.00 81.31 189 GLY A N 1
ATOM 1360 C CA . GLY A 1 189 ? 34.997 1.438 -4.657 1.00 81.31 189 GLY A CA 1
ATOM 1361 C C . GLY A 1 189 ? 34.354 2.672 -5.290 1.00 81.31 189 GLY A C 1
ATOM 1362 O O . GLY A 1 189 ? 33.197 2.623 -5.697 1.00 81.31 189 GLY A O 1
ATOM 1363 N N . ALA A 1 190 ? 35.090 3.780 -5.399 1.00 81.94 190 ALA A N 1
ATOM 1364 C CA . ALA A 1 190 ? 34.582 4.976 -6.075 1.00 81.94 190 ALA A CA 1
ATOM 1365 C C . ALA A 1 190 ? 34.236 4.683 -7.550 1.00 81.94 190 ALA A C 1
ATOM 1367 O O . ALA A 1 190 ? 34.988 3.985 -8.241 1.00 81.94 190 ALA A O 1
ATOM 1368 N N . ARG A 1 191 ? 33.116 5.219 -8.051 1.00 74.56 191 ARG A N 1
ATOM 1369 C CA . ARG A 1 191 ? 32.809 5.204 -9.490 1.00 74.56 191 ARG A CA 1
ATOM 1370 C C . ARG A 1 191 ? 33.906 5.970 -10.238 1.00 74.56 191 ARG A C 1
ATOM 1372 O O . ARG A 1 191 ? 34.261 7.083 -9.867 1.00 74.56 191 ARG A O 1
ATOM 1379 N N . GLY A 1 192 ? 34.481 5.347 -11.266 1.00 70.88 192 GLY A N 1
ATOM 1380 C CA . GLY A 1 192 ? 35.476 5.998 -12.122 1.00 70.88 192 GLY A CA 1
ATOM 1381 C C . GLY A 1 192 ? 34.808 6.896 -13.165 1.00 70.88 192 GLY A C 1
ATOM 1382 O O . GLY A 1 192 ? 33.642 6.688 -13.491 1.00 70.88 192 GLY A O 1
ATOM 1383 N N . ALA A 1 193 ? 35.559 7.835 -13.747 1.00 67.06 193 ALA A N 1
ATOM 1384 C CA . ALA A 1 193 ? 35.070 8.738 -14.800 1.00 67.06 193 ALA A CA 1
ATOM 1385 C C . ALA A 1 193 ? 34.499 8.005 -16.038 1.00 67.06 193 ALA A C 1
ATOM 1387 O O . ALA A 1 193 ? 33.657 8.544 -16.746 1.00 67.06 193 ALA A O 1
ATOM 1388 N N . ASN A 1 194 ? 34.894 6.745 -16.255 1.00 62.09 194 ASN A N 1
ATOM 1389 C CA . ASN A 1 194 ? 34.427 5.902 -17.362 1.00 62.09 194 ASN A CA 1
ATOM 1390 C C . ASN A 1 194 ? 33.053 5.247 -17.096 1.00 62.09 194 ASN A C 1
ATOM 1392 O O . ASN A 1 194 ? 32.555 4.504 -17.934 1.00 62.09 194 ASN A O 1
ATOM 1396 N N . ALA A 1 195 ? 32.411 5.512 -15.949 1.00 59.75 195 ALA A N 1
ATOM 1397 C CA . ALA A 1 195 ? 31.056 5.028 -15.654 1.00 59.75 195 ALA A CA 1
ATOM 1398 C C . ALA A 1 195 ? 29.987 5.554 -16.640 1.00 59.75 195 ALA A C 1
ATOM 1400 O O . ALA A 1 195 ? 28.874 5.032 -16.665 1.00 59.75 195 ALA A O 1
ATOM 1401 N N . GLY A 1 196 ? 30.330 6.543 -17.474 1.00 61.19 196 GLY A N 1
ATOM 1402 C CA . GLY A 1 196 ? 29.481 7.053 -18.552 1.00 61.19 196 GLY A CA 1
ATOM 1403 C C . GLY A 1 196 ? 29.184 6.049 -19.672 1.00 61.19 196 GLY A C 1
ATOM 1404 O O . GLY A 1 196 ? 28.272 6.292 -20.457 1.00 61.19 196 GLY A O 1
ATOM 1405 N N . ASP A 1 197 ? 29.876 4.904 -19.739 1.00 68.00 197 ASP A N 1
ATOM 1406 C CA . ASP A 1 197 ? 29.598 3.875 -20.751 1.00 68.00 197 ASP A CA 1
ATOM 1407 C C . ASP A 1 197 ? 28.190 3.270 -20.624 1.00 68.00 197 ASP A C 1
ATOM 1409 O O . ASP A 1 197 ? 27.594 2.929 -21.641 1.00 68.00 197 ASP A O 1
ATOM 1413 N N . ALA A 1 198 ? 27.612 3.207 -19.417 1.00 73.50 198 ALA A N 1
ATOM 1414 C CA . ALA A 1 198 ? 26.213 2.801 -19.231 1.00 73.50 198 ALA A CA 1
ATOM 1415 C C . ALA A 1 198 ? 25.226 3.820 -19.826 1.00 73.50 198 ALA A C 1
ATOM 1417 O O . ALA A 1 198 ? 24.150 3.447 -20.285 1.00 73.50 198 ALA A O 1
ATOM 1418 N N . GLY A 1 199 ? 25.615 5.099 -19.885 1.00 72.44 199 GLY A N 1
ATOM 1419 C CA . GLY A 1 199 ? 24.840 6.150 -20.542 1.00 72.44 199 GLY A CA 1
ATOM 1420 C C . GLY A 1 199 ? 24.657 5.910 -22.043 1.00 72.44 199 GLY A C 1
ATOM 1421 O O . GLY A 1 199 ? 23.682 6.384 -22.612 1.00 72.44 199 GLY A O 1
ATOM 1422 N N . LYS A 1 200 ? 25.521 5.097 -22.673 1.00 76.06 200 LYS A N 1
ATOM 1423 C CA . LYS A 1 200 ? 25.377 4.691 -24.084 1.00 76.06 200 LYS A CA 1
ATOM 1424 C C . LYS A 1 200 ? 24.119 3.854 -24.349 1.00 76.06 200 LYS A C 1
ATOM 1426 O O . LYS A 1 200 ? 23.771 3.666 -25.506 1.00 76.06 200 LYS A O 1
ATOM 1431 N N . LEU A 1 201 ? 23.456 3.345 -23.306 1.00 75.25 201 LEU A N 1
ATOM 1432 C CA . LEU A 1 201 ? 22.178 2.632 -23.415 1.00 75.25 201 LEU A CA 1
ATOM 1433 C C . LEU A 1 201 ? 20.968 3.577 -23.538 1.00 75.25 201 LEU A C 1
ATOM 1435 O O . LEU A 1 201 ? 19.883 3.122 -23.885 1.00 75.25 201 LEU A O 1
ATOM 1439 N N . PHE A 1 202 ? 21.145 4.869 -23.246 1.00 75.81 202 PHE A N 1
ATOM 1440 C CA . PHE A 1 202 ? 20.074 5.870 -23.150 1.00 75.81 202 PHE A CA 1
ATOM 1441 C C . PHE A 1 202 ? 20.295 7.065 -24.097 1.00 75.81 202 PHE A C 1
ATOM 1443 O O . PHE A 1 202 ? 19.735 8.138 -23.873 1.00 75.81 202 PHE A O 1
ATOM 1450 N N . GLY A 1 203 ? 21.168 6.902 -25.099 1.00 66.19 203 GLY A N 1
ATOM 1451 C CA . GLY A 1 203 ? 21.544 7.926 -26.079 1.00 66.19 203 GLY A CA 1
ATOM 1452 C C . GLY A 1 203 ? 21.179 7.559 -27.505 1.00 66.19 203 GLY A C 1
ATOM 1453 O O . GLY A 1 203 ? 20.720 6.415 -27.730 1.00 66.19 203 GLY A O 1
#

Secondary structure (DSSP, 8-state):
-HHHHHHHHHHHHHHHHTT--------HHHHHHHHHHHHHHHHHHHHHHHHHHHH------TT-BHHHHHHHHHHHHHHHHHHHHHHHHHHHHHHHTT-TTHHHHHHHHHHHIIIIIHHHHHHHHHHHHHHTT--SBTT--PPPSTTPPPPPPPTTHHHHHHHHHHHHHHH-SS--TTTTTTB-TTT-PBPPGGGGGGGGG--

Radius of gyration: 31.71 Å; chains: 1; bounding box: 102×41×81 Å

Foldseek 3Di:
DVVVVVVVVVVVVVVVVVVPPPPVPPDPVNLVVVLVVVLVVLVVVLVVLVVVLVVDDDDDDQQDFLLSVLVNLVSQLVSLVVSLVSLVVSLVVCVVSVPPCSVVSVVVSCCCCVLASVLSNQLSNLLSVLSDRGGHGPPDADDDDDPDDAAADRGSPVSNVVSVVSNVVSVPPDDDPCVQVQADPPPRDGDDPVPCVVVSNHD

pLDDT: mean 81.59, std 14.61, range [44.75, 98.12]

InterPro domains:
  IPR000680 Borrelia lipoprotein [PF00921] (43-202)

Organism: Borrelia hermsii (strain HS1 / DAH) (NCBI:txid314723)

Sequence (203 aa):
MRKRISAIIMTLFMVLVSCNSGGVAEDPQSKFLKSAIDLGNDFLNVFTSFGDIVSKVLGFSTETKKSDVGAYFKTIQDTIQGTKDKLNKIVTDMKREGNPNASATETAVKTLIDNTLDKIIEGAETASEAIGDAGDPIGNVAAGGAGAGTGAIGDGVDNLINGIKAIVEVVLKEGNAEAGDGKKADALGARGANAGDAGKLFG